Protein AF-A0A4Y8V074-F1 (afdb_monomer_lite)

pLDDT: mean 72.71, std 22.17, range [26.17, 97.44]

Structure (mmCIF, N/CA/C/O backbone):
data_AF-A0A4Y8V074-F1
#
_entry.id   AF-A0A4Y8V074-F1
#
loop_
_atom_site.group_PDB
_atom_site.id
_atom_site.type_symbol
_atom_site.label_atom_id
_atom_site.label_alt_id
_atom_site.label_comp_id
_atom_site.label_asym_id
_atom_site.label_entity_id
_atom_site.label_seq_id
_atom_site.pdbx_PDB_ins_code
_atom_site.Cartn_x
_atom_site.Cartn_y
_atom_site.Cartn_z
_atom_site.occupancy
_atom_site.B_iso_or_equiv
_atom_site.auth_seq_id
_atom_site.auth_comp_id
_atom_site.auth_asym_id
_atom_site.auth_atom_id
_atom_site.pdbx_PDB_model_num
ATOM 1 N N . MET A 1 1 ? 0.345 -33.986 -5.300 1.00 40.56 1 MET A N 1
ATOM 2 C CA . MET A 1 1 ? -0.002 -34.044 -3.864 1.00 40.56 1 MET A CA 1
ATOM 3 C C . MET A 1 1 ? -1.057 -32.979 -3.607 1.00 40.56 1 MET A C 1
ATOM 5 O O . MET A 1 1 ? -0.742 -31.820 -3.857 1.00 40.56 1 MET A O 1
ATOM 9 N N . PRO A 1 2 ? -2.303 -33.316 -3.235 1.00 34.44 2 PRO A N 1
ATOM 10 C CA . PRO A 1 2 ? -3.293 -32.292 -2.929 1.00 34.44 2 PRO A CA 1
ATOM 11 C C . PRO A 1 2 ? -2.897 -31.602 -1.617 1.00 34.44 2 PRO A C 1
ATOM 13 O O . PRO A 1 2 ? -2.627 -32.265 -0.618 1.00 34.44 2 PRO A O 1
ATOM 16 N N . VAL A 1 3 ? -2.803 -30.273 -1.646 1.00 39.94 3 VAL A N 1
ATOM 17 C CA . VAL A 1 3 ? -2.639 -29.442 -0.448 1.00 39.94 3 VAL A CA 1
ATOM 18 C C . VAL A 1 3 ? -3.981 -29.476 0.277 1.00 39.94 3 VAL A C 1
ATOM 20 O O . VAL A 1 3 ? -4.980 -29.028 -0.281 1.00 39.94 3 VAL A O 1
ATOM 23 N N . GLY A 1 4 ? -4.020 -30.090 1.461 1.00 36.00 4 GLY A N 1
ATOM 24 C CA . GLY A 1 4 ? -5.220 -30.132 2.294 1.00 36.00 4 GLY A CA 1
ATOM 25 C C . GLY A 1 4 ? -5.686 -28.722 2.651 1.00 36.00 4 GLY A C 1
ATOM 26 O O . GLY A 1 4 ? -4.863 -27.816 2.800 1.00 36.00 4 GLY A O 1
ATOM 27 N N . ASP A 1 5 ? -7.002 -28.540 2.761 1.00 33.75 5 ASP A N 1
ATOM 28 C CA . ASP A 1 5 ? -7.590 -27.273 3.191 1.00 33.75 5 ASP A CA 1
ATOM 29 C C . ASP A 1 5 ? -6.954 -26.819 4.517 1.00 33.75 5 ASP A C 1
ATOM 31 O O . ASP A 1 5 ? -6.844 -27.625 5.449 1.00 33.75 5 ASP A O 1
ATOM 35 N N . PRO A 1 6 ? -6.529 -25.548 4.641 1.00 35.41 6 PRO A N 1
ATOM 36 C CA . PRO A 1 6 ? -6.042 -25.041 5.912 1.00 35.41 6 PRO A CA 1
ATOM 37 C C . PRO A 1 6 ? -7.177 -25.085 6.949 1.00 35.41 6 PRO A C 1
ATOM 39 O O . PRO A 1 6 ? -8.335 -24.807 6.608 1.00 35.41 6 PRO A O 1
ATOM 42 N N . PRO A 1 7 ? -6.878 -25.414 8.219 1.00 35.44 7 PRO A N 1
ATOM 43 C CA . PRO A 1 7 ? -7.890 -25.461 9.263 1.00 35.44 7 PRO A CA 1
ATOM 44 C C . PRO A 1 7 ? -8.577 -24.096 9.385 1.00 35.44 7 PRO A C 1
ATOM 46 O O . PRO A 1 7 ? -7.929 -23.050 9.459 1.00 35.44 7 PRO A O 1
ATOM 49 N N . ARG A 1 8 ? -9.913 -24.103 9.376 1.00 30.23 8 ARG A N 1
ATOM 50 C CA . ARG A 1 8 ? -10.709 -22.888 9.578 1.00 30.23 8 ARG A CA 1
ATOM 51 C C . ARG A 1 8 ? -10.515 -22.410 11.021 1.00 30.23 8 ARG A C 1
ATOM 53 O O . ARG A 1 8 ? -10.634 -23.235 11.927 1.00 30.23 8 ARG A O 1
ATOM 60 N N . PRO A 1 9 ? -10.255 -21.113 11.262 1.00 34.41 9 PRO A N 1
ATOM 61 C CA . PRO A 1 9 ? -10.131 -20.603 12.619 1.00 34.41 9 PRO A CA 1
ATOM 62 C C . PRO A 1 9 ? -11.460 -20.789 13.356 1.00 34.41 9 PRO A C 1
ATOM 64 O O . PRO A 1 9 ? -12.501 -20.286 12.928 1.00 34.41 9 PRO A O 1
ATOM 67 N N . VAL A 1 10 ? -11.423 -21.540 14.456 1.00 32.62 10 VAL A N 1
ATOM 68 C CA . VAL A 1 10 ? -12.561 -21.694 15.364 1.00 32.62 10 VAL A CA 1
ATOM 69 C C . VAL A 1 10 ? -12.598 -20.462 16.257 1.00 32.62 10 VAL A C 1
ATOM 71 O O . VAL A 1 10 ? -11.704 -20.237 17.069 1.00 32.62 10 VAL A O 1
ATOM 74 N N . TRP A 1 11 ? -13.627 -19.640 16.083 1.00 33.44 11 TRP A N 1
ATOM 75 C CA . TRP A 1 11 ? -13.895 -18.508 16.960 1.00 33.44 11 TRP A CA 1
ATOM 76 C C . TRP A 1 11 ? -14.724 -18.981 18.156 1.00 33.44 11 TRP A C 1
ATOM 78 O O . TRP A 1 11 ? -15.818 -19.512 17.967 1.00 33.44 11 TRP A O 1
ATOM 88 N N . VAL A 1 12 ? -14.219 -18.787 19.377 1.00 32.50 12 VAL A N 1
ATOM 89 C CA . VAL A 1 12 ? -14.962 -19.072 20.612 1.00 32.50 12 VAL A CA 1
ATOM 90 C C . VAL A 1 12 ? -15.464 -17.744 21.201 1.00 32.50 12 VAL A C 1
ATOM 92 O O . VAL A 1 12 ? -14.665 -16.990 21.762 1.00 32.50 12 VAL A O 1
ATOM 95 N N . PRO A 1 13 ? -16.764 -17.410 21.075 1.00 26.17 13 PRO A N 1
ATOM 96 C CA . PRO A 1 13 ? -17.341 -16.254 21.753 1.00 26.17 13 PRO A CA 1
ATOM 97 C C . PRO A 1 13 ? -17.252 -16.422 23.270 1.00 26.17 13 PRO A C 1
ATOM 99 O O . PRO A 1 13 ? -17.705 -17.427 23.807 1.00 26.17 13 PRO A O 1
ATOM 102 N N . GLY A 1 14 ? -16.735 -15.409 23.968 1.00 31.23 14 GLY A N 1
ATOM 103 C CA . GLY A 1 14 ? -16.808 -15.333 25.431 1.00 31.23 14 GLY A CA 1
ATOM 104 C C . GLY A 1 14 ? -15.669 -16.008 26.195 1.00 31.23 14 GLY A C 1
ATOM 105 O O . GLY A 1 14 ? -15.709 -16.025 27.423 1.00 31.23 14 GLY A O 1
ATOM 106 N N . ALA A 1 15 ? -14.631 -16.503 25.517 1.00 29.08 15 ALA A N 1
ATOM 107 C CA . ALA A 1 15 ? -13.393 -16.847 26.202 1.00 29.08 15 ALA A CA 1
ATOM 108 C C . ALA A 1 15 ? -12.717 -15.548 26.671 1.00 29.08 15 ALA A C 1
ATOM 110 O O . ALA A 1 15 ? -12.101 -14.832 25.881 1.00 29.08 15 ALA A O 1
ATOM 111 N N . SER A 1 16 ? -12.836 -15.238 27.966 1.00 31.78 16 SER A N 1
ATOM 112 C CA . SER A 1 16 ? -11.737 -14.570 28.663 1.00 31.78 16 SER A CA 1
ATOM 113 C C . SER A 1 16 ? -10.491 -15.366 28.295 1.00 31.78 16 SER A C 1
ATOM 115 O O . SER A 1 16 ? -10.450 -16.577 28.523 1.00 31.78 16 SER A O 1
ATOM 117 N N . VAL A 1 17 ? -9.557 -14.727 27.590 1.00 34.75 17 VAL A N 1
ATOM 118 C CA . VAL A 1 17 ? -8.288 -15.358 27.241 1.00 34.75 17 VAL A CA 1
ATOM 119 C C . VAL A 1 17 ? -7.665 -15.729 28.577 1.00 34.75 17 VAL A C 1
ATOM 121 O O . VAL A 1 17 ? -7.307 -14.847 29.354 1.00 34.75 17 VAL A O 1
ATOM 124 N N . ALA A 1 18 ? -7.658 -17.024 28.896 1.00 33.12 18 ALA A N 1
ATOM 125 C CA . ALA A 1 18 ? -6.976 -17.513 30.077 1.00 33.12 18 ALA A CA 1
ATOM 126 C C . ALA A 1 18 ? -5.538 -17.003 29.984 1.00 33.12 18 ALA A C 1
ATOM 128 O O . ALA A 1 18 ? -4.898 -17.194 28.944 1.00 33.12 18 ALA A O 1
ATOM 129 N N . SER A 1 19 ? -5.072 -16.313 31.031 1.00 37.12 19 SER A N 1
ATOM 130 C CA . SER A 1 19 ? -3.689 -15.855 31.114 1.00 37.12 19 SER A CA 1
ATOM 131 C C . SER A 1 19 ? -2.775 -17.021 30.733 1.00 37.12 19 SER A C 1
ATOM 133 O O . SER A 1 19 ? -2.912 -18.103 31.314 1.00 37.12 19 SER A O 1
ATOM 135 N N . PRO A 1 20 ? -1.901 -16.858 29.733 1.00 34.78 20 PRO A N 1
ATOM 136 C CA . PRO A 1 20 ? -1.025 -17.930 29.296 1.00 34.78 20 PRO A CA 1
ATOM 137 C C . PRO A 1 20 ? -0.102 -18.337 30.452 1.00 34.78 20 PRO A C 1
ATOM 139 O O . PRO A 1 20 ? 0.843 -17.635 30.794 1.00 34.78 20 PRO A O 1
ATOM 142 N N . THR A 1 21 ? -0.363 -19.480 31.082 1.00 31.89 21 THR A N 1
ATOM 143 C CA . THR A 1 21 ? 0.548 -20.059 32.071 1.00 31.89 21 THR A CA 1
ATOM 144 C C . THR A 1 21 ? 1.683 -20.768 31.337 1.00 31.89 21 THR A C 1
ATOM 146 O O . THR A 1 21 ? 1.527 -21.866 30.812 1.00 31.89 21 THR A O 1
ATOM 149 N N . GLY A 1 22 ? 2.843 -20.114 31.264 1.00 37.72 22 GLY A N 1
ATOM 150 C CA . GLY A 1 22 ? 4.048 -20.670 30.651 1.00 37.72 22 GLY A CA 1
ATOM 151 C C . GLY A 1 22 ? 5.002 -19.602 30.120 1.00 37.72 22 GLY A C 1
ATOM 152 O O . GLY A 1 22 ? 4.732 -18.407 30.189 1.00 37.72 22 GLY A O 1
ATOM 153 N N . GLU A 1 23 ? 6.128 -20.043 29.564 1.00 30.09 23 GLU A N 1
ATOM 154 C CA . GLU A 1 23 ? 7.194 -19.186 29.020 1.00 30.09 23 GLU A CA 1
ATOM 155 C C . GLU A 1 23 ? 6.693 -18.241 27.908 1.00 30.09 23 GLU A C 1
ATOM 157 O O . GLU A 1 23 ? 7.084 -17.080 27.853 1.00 30.09 23 GLU A O 1
ATOM 162 N N . VAL A 1 24 ? 5.725 -18.690 27.099 1.00 36.69 24 VAL A N 1
ATOM 163 C CA . VAL A 1 24 ? 5.047 -17.875 26.071 1.00 36.69 24 VAL A CA 1
ATOM 164 C C . VAL A 1 24 ? 4.203 -16.757 26.691 1.00 36.69 24 VAL A C 1
ATOM 166 O O . VAL A 1 24 ? 4.124 -15.667 26.131 1.00 36.69 24 VAL A O 1
ATOM 169 N N . GLY A 1 25 ? 3.610 -16.993 27.864 1.00 35.53 25 GLY A N 1
ATOM 170 C CA . GLY A 1 25 ? 2.866 -15.967 28.584 1.00 35.53 25 GLY A CA 1
ATOM 171 C C . GLY A 1 25 ? 3.753 -14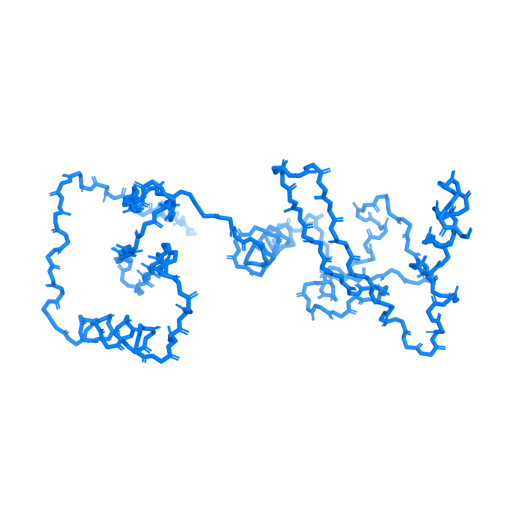.893 29.181 1.00 35.53 25 GLY A C 1
ATOM 172 O O . GLY A 1 25 ? 3.423 -13.720 29.070 1.00 35.53 25 GLY A O 1
ATOM 173 N N . ARG A 1 26 ? 4.939 -15.274 29.669 1.00 34.88 26 ARG A N 1
ATOM 174 C CA . ARG A 1 26 ? 5.969 -14.310 30.071 1.00 34.88 26 ARG A CA 1
ATOM 175 C C . ARG A 1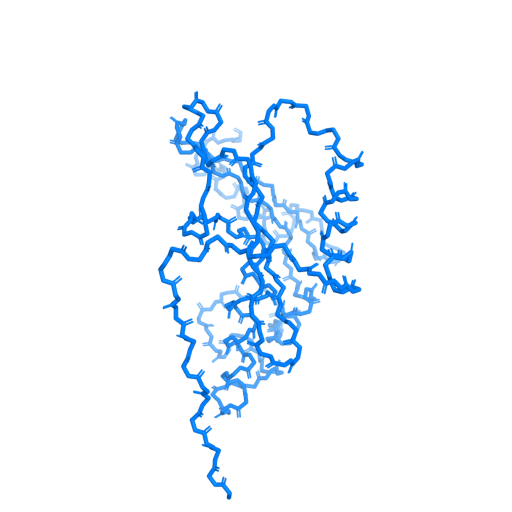 26 ? 6.464 -13.459 28.910 1.00 34.88 26 ARG A C 1
ATOM 177 O O . ARG A 1 26 ? 6.632 -12.274 29.095 1.00 34.88 26 ARG A O 1
ATOM 184 N N . VAL A 1 27 ? 6.634 -14.001 27.702 1.00 40.69 27 VAL A N 1
ATOM 185 C CA . VAL A 1 27 ? 7.066 -13.191 26.541 1.00 40.69 27 VAL A CA 1
ATOM 186 C C . VAL A 1 27 ? 5.984 -12.200 26.089 1.00 40.69 27 VAL A C 1
ATOM 188 O O . VAL A 1 27 ? 6.309 -11.110 25.620 1.00 40.69 27 VAL A O 1
ATOM 191 N N . VAL A 1 28 ? 4.702 -12.550 26.231 1.00 40.53 28 VAL A N 1
ATOM 192 C CA . VAL A 1 28 ? 3.585 -11.638 25.934 1.00 40.53 28 VAL A CA 1
ATOM 193 C C . VAL A 1 28 ? 3.422 -10.598 27.042 1.00 40.53 28 VAL A C 1
ATOM 195 O O . VAL A 1 28 ? 3.256 -9.428 26.719 1.00 40.53 28 VAL A O 1
ATOM 198 N N . GLU A 1 29 ? 3.530 -10.985 28.314 1.00 39.34 29 GLU A N 1
ATOM 199 C CA . GLU A 1 29 ? 3.478 -10.061 29.452 1.00 39.34 29 GLU A CA 1
ATOM 200 C C . GLU A 1 29 ? 4.708 -9.147 29.502 1.00 39.34 29 GLU A C 1
ATOM 202 O O . GLU A 1 29 ? 4.520 -7.946 29.572 1.00 39.34 29 GLU A O 1
ATOM 207 N N . ASP A 1 30 ? 5.936 -9.649 29.353 1.00 38.56 30 ASP A N 1
ATOM 208 C CA . ASP A 1 30 ? 7.176 -8.851 29.320 1.00 38.56 30 ASP A CA 1
ATOM 209 C C . ASP A 1 30 ? 7.310 -8.044 28.019 1.00 38.56 30 ASP A C 1
ATOM 211 O O . ASP A 1 30 ? 7.889 -6.962 28.007 1.00 38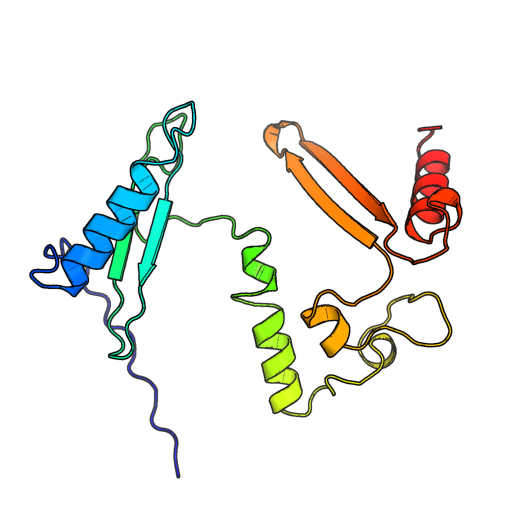.56 30 ASP A O 1
ATOM 215 N N . GLY A 1 31 ? 6.770 -8.539 26.901 1.00 34.97 31 GLY A N 1
ATOM 216 C CA . GLY A 1 31 ? 6.757 -7.827 25.621 1.00 34.97 31 GLY A CA 1
ATOM 217 C C . GLY A 1 31 ? 5.702 -6.721 25.569 1.00 34.97 31 GLY A C 1
ATOM 218 O O . GLY A 1 31 ? 5.966 -5.648 25.026 1.00 34.97 31 GLY A O 1
ATOM 219 N N . ALA A 1 32 ? 4.523 -6.953 26.154 1.00 38.53 32 ALA A N 1
ATOM 220 C CA . ALA A 1 32 ? 3.485 -5.940 26.319 1.00 38.53 32 ALA A CA 1
ATOM 221 C C . ALA A 1 32 ? 3.853 -4.955 27.435 1.00 38.53 32 ALA A C 1
ATOM 223 O O . ALA A 1 32 ? 3.777 -3.755 27.205 1.00 38.53 32 ALA A O 1
ATOM 224 N N . ALA A 1 33 ? 4.337 -5.423 28.589 1.00 37.38 33 ALA A N 1
ATOM 225 C CA . ALA A 1 33 ? 4.848 -4.579 29.667 1.00 37.38 33 ALA A CA 1
ATOM 226 C C . ALA A 1 33 ? 6.069 -3.781 29.205 1.00 37.38 33 ALA A C 1
ATOM 228 O O . ALA A 1 33 ? 6.077 -2.576 29.383 1.00 37.38 33 ALA A O 1
ATOM 229 N N . GLY A 1 34 ? 7.027 -4.380 28.492 1.00 29.05 34 GLY A N 1
ATOM 230 C CA . GLY A 1 34 ? 8.192 -3.678 27.940 1.00 29.05 34 GLY A CA 1
ATOM 231 C C . GLY A 1 34 ? 7.854 -2.692 26.814 1.00 29.05 34 GLY A C 1
ATOM 232 O O . GLY A 1 34 ? 8.524 -1.672 26.659 1.00 29.05 34 GLY A O 1
ATOM 233 N N . ALA A 1 35 ? 6.785 -2.935 26.046 1.00 38.28 35 ALA A N 1
ATOM 234 C CA . ALA A 1 35 ? 6.255 -1.959 25.089 1.00 38.28 35 ALA A CA 1
ATOM 235 C C . ALA A 1 35 ? 5.442 -0.836 25.764 1.00 38.28 35 ALA A C 1
ATOM 237 O O . ALA A 1 35 ? 5.313 0.248 25.189 1.00 38.28 35 ALA A O 1
ATOM 238 N N . VAL A 1 36 ? 4.910 -1.089 26.964 1.00 39.03 36 VAL A N 1
ATOM 239 C CA . VAL A 1 36 ? 4.152 -0.135 27.786 1.00 39.03 36 VAL A CA 1
ATOM 240 C C . VAL A 1 36 ? 5.073 0.673 28.717 1.00 39.03 36 VAL A C 1
ATOM 242 O O . VAL A 1 36 ? 4.780 1.839 28.973 1.00 39.03 36 VAL A O 1
ATOM 245 N N . GLU A 1 37 ? 6.207 0.126 29.165 1.00 33.47 37 GLU A N 1
ATOM 246 C CA . GLU A 1 37 ? 7.085 0.762 30.160 1.00 33.47 37 GLU A CA 1
ATOM 247 C C . GLU A 1 37 ? 8.076 1.776 29.585 1.00 33.47 37 GLU A C 1
ATOM 249 O O . GLU A 1 37 ? 8.483 2.669 30.321 1.00 33.47 37 GLU A O 1
ATOM 254 N N . ASP A 1 38 ? 8.405 1.739 28.287 1.00 34.72 38 ASP A N 1
ATOM 255 C CA . ASP A 1 38 ? 9.407 2.665 27.722 1.00 34.72 38 ASP A CA 1
ATOM 256 C C . ASP A 1 38 ? 8.864 3.662 26.683 1.00 34.72 38 ASP A C 1
ATOM 258 O O . ASP A 1 38 ? 9.604 4.308 25.936 1.00 34.72 38 ASP A O 1
ATOM 262 N N . ARG A 1 39 ? 7.539 3.853 26.632 1.00 34.16 39 ARG A N 1
ATOM 263 C CA . ARG A 1 39 ? 6.943 5.008 25.944 1.00 34.16 39 ARG A CA 1
ATOM 264 C C . ARG A 1 39 ? 5.818 5.615 26.755 1.00 34.16 39 ARG A C 1
ATOM 266 O O . ARG A 1 39 ? 4.640 5.350 26.536 1.00 34.16 39 ARG A O 1
ATOM 273 N N . HIS A 1 40 ? 6.207 6.562 27.598 1.00 32.00 40 HIS A N 1
ATOM 274 C CA . HIS A 1 40 ? 5.345 7.664 27.990 1.00 32.00 40 HIS A CA 1
ATOM 275 C C . HIS A 1 40 ? 4.871 8.387 26.711 1.00 32.00 40 HIS A C 1
ATOM 277 O O . HIS A 1 40 ? 5.554 9.266 26.192 1.00 32.00 40 HIS A O 1
ATOM 283 N N . VAL A 1 41 ? 3.732 7.977 26.142 1.00 37.09 41 VAL A N 1
ATOM 284 C CA . VAL A 1 41 ? 3.002 8.777 25.150 1.00 37.09 41 VAL A CA 1
ATOM 285 C C . VAL A 1 41 ? 2.247 9.832 25.959 1.00 37.09 41 VAL A C 1
ATOM 287 O O . VAL A 1 41 ? 1.333 9.467 26.699 1.00 37.09 41 VAL A O 1
ATOM 290 N N . PRO A 1 42 ? 2.616 11.125 25.898 1.00 30.66 42 PRO A N 1
ATOM 291 C CA . PRO A 1 42 ? 1.942 12.139 26.695 1.00 30.66 42 PRO A CA 1
ATOM 292 C C . PRO A 1 42 ? 0.489 12.277 26.219 1.00 30.66 42 PRO A C 1
ATOM 294 O O . PRO A 1 42 ? 0.240 12.669 25.079 1.00 30.66 42 PRO A O 1
ATOM 297 N N . GLY A 1 43 ? -0.455 11.943 27.105 1.00 38.88 43 GLY A N 1
ATOM 298 C CA . GLY A 1 43 ? -1.903 11.986 26.874 1.00 38.88 43 GLY A CA 1
ATOM 299 C C . GLY A 1 43 ? -2.511 10.596 26.668 1.00 38.88 43 GLY A C 1
ATOM 300 O O . GLY A 1 43 ? -2.325 10.011 25.607 1.00 38.88 43 GLY A O 1
ATOM 301 N N . GLY A 1 44 ? -3.238 10.104 27.687 1.00 51.06 44 GLY A N 1
ATOM 302 C CA . GLY A 1 44 ? -4.046 8.868 27.729 1.00 51.06 44 GLY A CA 1
ATOM 303 C C . GLY A 1 44 ? -4.021 8.025 26.451 1.00 51.06 44 GLY A C 1
ATOM 304 O O . GLY A 1 44 ? -4.792 8.279 25.526 1.00 51.06 44 GLY A O 1
ATOM 305 N N . ALA A 1 45 ? -3.083 7.077 26.404 1.00 63.22 45 ALA A N 1
ATOM 306 C CA . ALA A 1 45 ? -2.620 6.428 25.184 1.00 63.22 45 ALA A CA 1
ATOM 307 C C . ALA A 1 45 ? -3.755 5.771 24.382 1.00 63.22 45 ALA A C 1
ATOM 309 O O . ALA A 1 45 ? -4.599 5.074 24.936 1.00 63.22 45 ALA A O 1
ATOM 310 N N . ALA A 1 46 ? -3.762 5.998 23.066 1.00 76.62 46 ALA A N 1
ATOM 311 C CA . ALA A 1 46 ? -4.675 5.353 22.126 1.00 76.62 46 ALA A CA 1
ATOM 312 C C . ALA A 1 46 ? -4.581 3.818 22.191 1.00 76.62 46 ALA A C 1
ATOM 314 O O . ALA A 1 46 ? -3.573 3.270 22.633 1.00 76.62 46 ALA A O 1
ATOM 315 N N . ALA A 1 47 ? -5.615 3.134 21.697 1.00 88.06 47 ALA A N 1
ATOM 316 C CA . ALA A 1 47 ? -5.646 1.680 21.681 1.00 88.06 47 ALA A CA 1
ATOM 317 C C . ALA A 1 47 ? -4.429 1.036 20.997 1.00 88.06 47 ALA A C 1
ATOM 319 O O . ALA A 1 47 ? -4.001 1.458 19.918 1.00 88.06 47 ALA A O 1
ATOM 320 N N . VAL A 1 48 ? -3.946 -0.052 21.593 1.00 89.25 48 VAL A N 1
ATOM 321 C CA . VAL A 1 48 ? -2.910 -0.929 21.045 1.00 89.25 48 VAL A CA 1
ATOM 322 C C . VAL A 1 48 ? -3.496 -2.328 20.918 1.00 89.25 48 VAL A C 1
ATOM 324 O O . VAL A 1 48 ? -4.079 -2.843 21.866 1.00 89.25 48 VAL A O 1
ATOM 327 N N . ALA A 1 49 ? -3.344 -2.937 19.743 1.00 89.44 49 ALA A N 1
ATOM 328 C CA . ALA A 1 49 ? -3.683 -4.334 19.511 1.00 89.44 49 ALA A CA 1
ATOM 329 C C . ALA A 1 49 ? -2.413 -5.119 19.172 1.00 89.44 49 ALA A C 1
ATOM 331 O O . ALA A 1 49 ? -1.716 -4.797 18.206 1.00 89.44 49 ALA A O 1
ATOM 332 N N . THR A 1 50 ? -2.148 -6.165 19.945 1.00 88.56 50 THR A N 1
ATOM 333 C CA . THR A 1 50 ? -1.029 -7.085 19.756 1.00 88.56 50 THR A CA 1
ATOM 334 C C . THR A 1 50 ? -1.576 -8.426 19.291 1.00 88.56 50 THR A C 1
ATOM 336 O O . THR A 1 50 ? -2.442 -9.010 19.935 1.00 88.56 50 THR A O 1
ATOM 339 N N . VAL A 1 51 ? -1.071 -8.916 18.157 1.00 88.50 51 VAL A N 1
ATOM 340 C CA . VAL A 1 51 ? -1.436 -10.226 17.608 1.00 88.50 51 VAL A CA 1
ATOM 341 C C . VAL A 1 51 ? -0.175 -11.060 17.450 1.00 88.50 51 VAL A C 1
ATOM 343 O O . VAL A 1 51 ? 0.747 -10.654 16.739 1.00 88.50 51 VAL A O 1
ATOM 346 N N . VAL A 1 52 ? -0.148 -12.231 18.082 1.00 88.06 52 VAL A N 1
ATOM 347 C CA . VAL A 1 52 ? 0.936 -13.209 17.959 1.00 88.06 52 VAL A CA 1
ATOM 348 C C . VAL A 1 52 ? 0.389 -14.459 17.283 1.00 88.06 52 VAL A C 1
ATOM 350 O O . VAL A 1 52 ? -0.642 -14.999 17.681 1.00 88.06 52 VAL A O 1
ATOM 353 N N . LEU A 1 53 ? 1.091 -14.896 16.240 1.00 86.69 53 LEU A N 1
ATOM 354 C CA . LEU A 1 53 ? 0.803 -16.103 15.471 1.00 86.69 53 LEU A CA 1
ATOM 355 C C . LEU A 1 53 ? 1.980 -17.075 15.635 1.00 86.69 53 LEU A C 1
ATOM 357 O O . LEU A 1 53 ? 2.901 -17.048 14.813 1.00 86.69 53 LEU A O 1
ATOM 361 N N . PRO A 1 54 ? 2.025 -17.866 16.717 1.00 82.12 54 PRO A N 1
ATOM 362 C CA . PRO A 1 54 ? 2.973 -18.966 16.836 1.00 82.12 54 PRO A CA 1
ATOM 363 C C . PRO A 1 54 ? 2.838 -19.987 15.692 1.00 82.12 54 PRO A C 1
ATOM 365 O O . PRO A 1 54 ? 1.808 -20.109 15.027 1.00 82.12 54 PRO A O 1
ATOM 368 N N . GLY A 1 55 ? 3.925 -20.722 15.437 1.00 81.19 55 GLY A N 1
ATOM 369 C CA . GLY A 1 55 ? 4.014 -21.687 14.332 1.00 81.19 55 GLY A CA 1
ATOM 370 C C . GLY A 1 55 ? 3.111 -22.919 14.476 1.00 81.19 55 GLY A C 1
ATOM 371 O O . GLY A 1 55 ? 2.967 -23.674 13.519 1.00 81.19 55 GLY A O 1
ATOM 372 N N . ASP A 1 56 ? 2.496 -23.111 15.643 1.00 86.06 56 ASP A N 1
ATOM 373 C CA . ASP A 1 56 ? 1.485 -24.139 15.920 1.00 86.06 56 ASP A CA 1
ATOM 374 C C . ASP A 1 56 ? 0.076 -23.747 15.432 1.00 86.06 56 ASP A C 1
ATOM 376 O O . ASP A 1 56 ? -0.853 -24.552 15.493 1.00 86.06 56 ASP A O 1
ATOM 380 N N . GLY A 1 57 ? -0.084 -22.522 14.920 1.00 78.06 57 GLY A N 1
ATOM 381 C CA . GLY A 1 57 ? -1.347 -22.008 14.406 1.00 78.06 57 GLY A CA 1
ATOM 382 C C . GLY A 1 57 ? -2.275 -21.429 15.473 1.00 78.06 57 GLY A C 1
ATOM 383 O O . GLY A 1 57 ? -3.382 -21.008 15.125 1.00 78.06 57 GLY A O 1
ATOM 384 N N . ALA A 1 58 ? -1.859 -21.362 16.743 1.00 82.25 58 ALA A N 1
ATOM 385 C CA . ALA A 1 58 ? -2.603 -20.605 17.739 1.00 82.25 58 ALA A CA 1
ATOM 386 C C . ALA A 1 58 ? -2.562 -19.102 17.406 1.00 82.25 58 ALA A C 1
ATOM 388 O O . ALA A 1 58 ? -1.623 -18.599 16.789 1.00 82.25 58 ALA A O 1
ATOM 389 N N . VAL A 1 59 ? -3.606 -18.371 17.800 1.00 86.94 59 VAL A N 1
ATOM 390 C CA . VAL A 1 59 ? -3.676 -16.914 17.638 1.00 86.94 59 VAL A CA 1
ATOM 391 C C . VAL A 1 59 ? -3.878 -16.302 19.010 1.00 86.94 59 VAL A C 1
ATOM 393 O O . VAL A 1 59 ? -4.903 -16.534 19.648 1.00 86.94 59 VAL A O 1
ATOM 396 N N . LEU A 1 60 ? -2.909 -15.509 19.452 1.00 85.81 60 LEU A N 1
ATOM 397 C CA . LEU A 1 60 ? -3.017 -14.730 20.679 1.00 85.81 60 LEU A CA 1
ATOM 398 C C . LEU A 1 60 ? -3.324 -13.286 20.298 1.00 85.81 60 LEU A C 1
ATOM 400 O O . LEU A 1 60 ? -2.618 -12.703 19.474 1.00 85.81 60 LEU A O 1
ATOM 404 N N . VAL A 1 61 ? -4.388 -12.729 20.874 1.00 89.44 61 VAL A N 1
ATOM 405 C CA . VAL A 1 61 ? -4.812 -11.345 20.643 1.00 89.44 61 VAL A CA 1
ATOM 406 C C . VAL A 1 61 ? -4.957 -10.654 21.987 1.00 89.44 61 VAL A C 1
ATOM 408 O O . VAL A 1 61 ? -5.759 -11.088 22.811 1.00 89.44 61 VAL A O 1
ATOM 411 N N . ASP A 1 62 ? -4.220 -9.566 22.166 1.00 88.94 62 ASP A N 1
ATOM 412 C CA . ASP A 1 62 ? -4.365 -8.649 23.290 1.00 88.94 62 ASP A CA 1
ATOM 413 C C . ASP A 1 62 ? -4.716 -7.248 22.778 1.00 88.94 62 ASP A C 1
ATOM 415 O O . ASP A 1 62 ? -4.215 -6.813 21.737 1.00 88.94 62 ASP A O 1
ATOM 419 N N . VAL A 1 63 ? -5.616 -6.560 23.481 1.00 90.31 63 VAL A N 1
ATOM 420 C CA . VAL A 1 63 ? -6.049 -5.203 23.137 1.00 90.31 63 VAL A CA 1
ATOM 421 C C . VAL A 1 63 ? -6.154 -4.369 24.402 1.00 90.31 63 VAL A C 1
ATOM 423 O O . VAL A 1 63 ? -6.943 -4.674 25.293 1.00 90.31 63 VAL A O 1
ATOM 426 N N . THR A 1 64 ? -5.412 -3.269 24.438 1.00 88.44 64 THR A N 1
ATOM 427 C CA . THR A 1 64 ? -5.389 -2.327 25.559 1.00 88.44 64 THR A CA 1
ATOM 428 C C . THR A 1 64 ? -5.746 -0.918 25.094 1.00 88.44 64 THR A C 1
ATOM 430 O O . THR A 1 64 ? -5.602 -0.578 23.920 1.00 88.44 64 THR A O 1
ATOM 433 N N . GLY A 1 65 ? -6.230 -0.089 26.022 1.00 88.50 65 GLY A N 1
ATOM 434 C CA . GLY A 1 65 ? -6.540 1.323 25.786 1.00 88.50 65 GLY A CA 1
ATOM 435 C C . GLY A 1 65 ? -7.903 1.609 25.123 1.00 88.50 65 GLY A C 1
ATOM 436 O O . GLY A 1 65 ? -8.621 0.704 24.685 1.00 88.50 65 GLY A O 1
ATOM 437 N N . PRO A 1 66 ? -8.303 2.891 25.072 1.00 89.25 66 PRO A N 1
ATOM 438 C CA . PRO A 1 66 ? -9.538 3.325 24.435 1.00 89.25 66 PRO A CA 1
ATOM 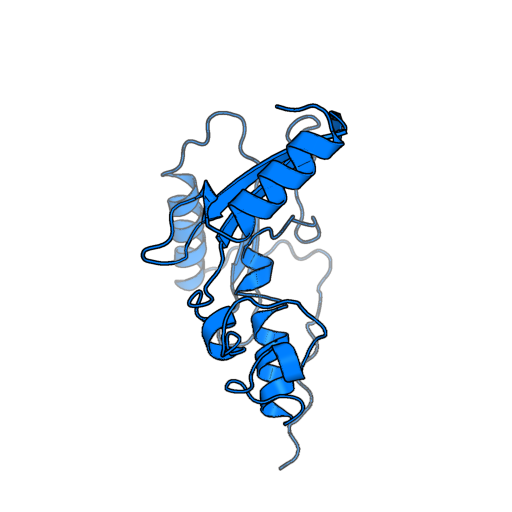439 C C . PRO A 1 66 ? -9.423 3.360 22.903 1.00 89.25 66 PRO A C 1
ATOM 441 O O . PRO A 1 66 ? -8.464 3.890 22.337 1.00 89.25 66 PRO A O 1
ATOM 444 N N . ALA A 1 67 ? -10.451 2.852 22.220 1.00 88.88 67 ALA A N 1
ATOM 445 C CA . ALA A 1 67 ? -10.659 3.046 20.785 1.00 88.88 67 ALA A CA 1
ATOM 446 C C . ALA A 1 67 ? -10.964 4.513 20.441 1.00 88.88 67 ALA A C 1
ATOM 448 O O . ALA A 1 67 ? -10.643 4.972 19.347 1.00 88.88 67 ALA A O 1
ATOM 449 N N . ASP A 1 68 ? -11.573 5.243 21.376 1.00 87.44 68 ASP A N 1
ATOM 450 C CA . ASP A 1 68 ? -11.829 6.675 21.270 1.00 87.44 68 ASP A CA 1
ATOM 451 C C . ASP A 1 68 ? -11.351 7.368 22.548 1.00 87.44 68 ASP A C 1
ATOM 453 O O . ASP A 1 68 ? -11.927 7.205 23.623 1.00 87.44 68 ASP A O 1
ATOM 457 N N . THR A 1 69 ? -10.280 8.148 22.423 1.00 83.38 69 THR A N 1
ATOM 458 C CA . THR A 1 69 ? -9.647 8.852 23.545 1.00 83.38 69 THR A CA 1
ATOM 459 C C . THR A 1 69 ? -10.499 9.992 24.107 1.00 83.38 69 THR A C 1
ATOM 461 O O . THR A 1 69 ? -10.220 10.458 25.207 1.00 83.38 69 THR A O 1
ATOM 464 N N . VAL A 1 70 ? -11.527 10.450 23.383 1.00 83.88 70 VAL A N 1
ATOM 465 C CA . VAL A 1 70 ? -12.445 11.508 23.830 1.00 83.88 70 VAL A CA 1
ATOM 466 C C . VAL A 1 70 ? -13.596 10.917 24.633 1.00 83.88 70 VAL A C 1
ATOM 468 O O . VAL A 1 70 ? -13.929 11.428 25.698 1.00 83.88 70 VAL A O 1
ATOM 471 N N . THR A 1 71 ? -14.219 9.852 24.124 1.00 86.50 71 THR A N 1
ATOM 472 C CA . THR A 1 71 ? -15.370 9.215 24.788 1.00 86.50 71 THR A CA 1
ATOM 473 C C . THR A 1 71 ? -14.965 8.147 25.802 1.00 86.50 71 THR A C 1
ATOM 475 O O . THR A 1 71 ? -15.792 7.723 26.605 1.00 86.50 71 THR A O 1
ATOM 478 N N . GLY A 1 72 ? -13.705 7.703 25.780 1.00 84.94 72 GLY A N 1
ATOM 479 C CA . GLY A 1 72 ? -13.192 6.647 26.651 1.00 84.94 72 GLY A CA 1
ATOM 480 C C . GLY A 1 72 ? -13.677 5.245 26.277 1.00 84.94 72 GLY A C 1
ATOM 481 O O . GLY A 1 72 ? -13.465 4.308 27.044 1.00 84.94 72 GLY A O 1
ATOM 482 N N . VAL A 1 73 ? -14.327 5.071 25.119 1.00 90.25 73 VAL A N 1
ATOM 483 C CA . VAL A 1 73 ? -14.813 3.760 24.666 1.00 90.25 73 VAL A CA 1
ATOM 484 C C . VAL A 1 73 ? -13.633 2.801 24.528 1.00 90.25 73 VAL A C 1
ATOM 486 O O . VAL A 1 73 ? -12.704 3.064 23.766 1.00 90.25 73 VAL A O 1
ATOM 489 N N . ALA A 1 74 ? -13.680 1.681 25.251 1.00 89.94 74 ALA A N 1
ATOM 490 C CA . ALA A 1 74 ? -12.642 0.657 25.224 1.00 89.94 74 ALA A CA 1
ATOM 491 C C . ALA A 1 74 ? -12.485 0.040 23.826 1.00 89.94 74 ALA A C 1
ATOM 493 O O . ALA A 1 74 ? -13.467 -0.205 23.117 1.00 89.94 74 ALA A O 1
ATOM 494 N N . ALA A 1 75 ? -11.244 -0.239 23.431 1.00 91.19 75 ALA A N 1
ATOM 495 C CA . ALA A 1 75 ? -10.992 -1.059 22.258 1.00 91.19 75 ALA A CA 1
ATOM 496 C C . ALA A 1 75 ? -11.288 -2.537 22.529 1.00 91.19 75 ALA A C 1
ATOM 498 O O . ALA A 1 75 ? -11.289 -3.013 23.660 1.00 91.19 75 ALA A O 1
ATOM 499 N N . THR A 1 76 ? -11.571 -3.264 21.454 1.00 92.12 76 THR A N 1
ATOM 500 C CA . THR A 1 76 ? -11.878 -4.694 21.472 1.00 92.12 76 THR A CA 1
ATOM 501 C C . THR A 1 76 ? -11.050 -5.401 20.401 1.00 92.12 76 THR A C 1
ATOM 503 O O . THR A 1 76 ? -10.594 -4.745 19.460 1.00 92.12 76 THR A O 1
ATOM 506 N N . PRO A 1 77 ? -10.949 -6.741 20.429 1.00 90.62 77 PRO A N 1
ATOM 507 C CA . PRO A 1 77 ? -10.341 -7.517 19.342 1.00 90.62 77 PRO A CA 1
ATOM 508 C C . PRO A 1 77 ? -10.952 -7.283 17.949 1.00 90.62 77 PRO A C 1
ATOM 510 O O . PRO A 1 77 ? -10.375 -7.689 16.946 1.00 90.62 77 PRO A O 1
ATOM 513 N N . ARG A 1 78 ? -12.131 -6.650 17.866 1.00 90.75 78 ARG A N 1
ATOM 514 C CA . ARG A 1 78 ? -12.815 -6.314 16.608 1.00 90.75 78 ARG A CA 1
ATOM 515 C C . ARG A 1 78 ? -12.701 -4.836 16.228 1.00 90.75 78 ARG A C 1
ATOM 517 O O . ARG A 1 78 ? -13.270 -4.434 15.215 1.00 90.75 78 ARG A O 1
ATOM 524 N N . THR A 1 79 ? -12.011 -4.022 17.024 1.00 91.94 79 THR A N 1
ATOM 525 C CA . THR A 1 79 ? -11.815 -2.602 16.724 1.00 91.94 79 THR A CA 1
ATOM 526 C C . THR A 1 79 ? -10.963 -2.463 15.458 1.00 91.94 79 THR A C 1
ATOM 528 O O . THR A 1 79 ? -9.869 -3.023 15.398 1.00 91.94 79 THR A O 1
ATOM 531 N N . PRO A 1 80 ? -11.432 -1.743 14.423 1.00 89.12 80 PRO A N 1
ATOM 532 C CA . PRO A 1 80 ? -10.638 -1.514 13.225 1.00 89.12 80 PRO A CA 1
ATOM 533 C C . PRO A 1 80 ? -9.532 -0.486 13.491 1.00 89.12 80 PRO A C 1
ATOM 535 O O . PRO A 1 80 ? -9.764 0.543 14.122 1.00 89.12 80 PRO A O 1
ATOM 538 N N . PHE A 1 81 ? -8.343 -0.733 12.937 1.00 85.69 81 PHE A N 1
ATOM 539 C CA . PHE A 1 81 ? -7.202 0.181 13.004 1.00 85.69 81 PHE A CA 1
ATOM 540 C C . PHE A 1 81 ? -6.801 0.655 11.606 1.00 85.69 81 PHE A C 1
ATOM 542 O O . PHE A 1 81 ? -6.756 -0.123 10.649 1.00 85.69 81 PHE A O 1
ATOM 549 N N . HIS A 1 82 ? -6.444 1.933 11.481 1.00 84.25 82 HIS A N 1
ATOM 550 C CA . HIS A 1 82 ? -5.830 2.442 10.260 1.00 84.25 82 HIS A CA 1
ATOM 551 C C . HIS A 1 82 ? -4.391 1.928 10.143 1.00 84.25 82 HIS A C 1
ATOM 553 O O . HIS A 1 82 ? -3.508 2.336 10.890 1.00 84.25 82 HIS A O 1
ATOM 559 N N . LEU A 1 83 ? -4.145 1.053 9.167 1.00 79.88 83 LEU A N 1
ATOM 560 C CA . LEU A 1 83 ? -2.846 0.391 8.999 1.00 79.88 83 LEU A CA 1
ATOM 561 C C . LEU A 1 83 ? -1.741 1.300 8.440 1.00 79.88 83 LEU A C 1
ATOM 563 O O . LEU A 1 83 ? -0.566 0.949 8.519 1.00 79.88 83 LEU A O 1
ATOM 567 N N . CYS A 1 84 ? -2.067 2.464 7.873 1.00 81.19 84 CYS A N 1
ATOM 568 C CA . CYS A 1 84 ? -1.077 3.399 7.324 1.00 81.19 84 CYS A CA 1
ATOM 569 C C . CYS A 1 84 ? -0.039 2.675 6.432 1.00 81.19 84 CYS A C 1
ATOM 571 O O . CYS A 1 84 ? -0.396 1.925 5.523 1.00 81.19 84 CYS A O 1
ATOM 573 N N . SER A 1 85 ? 1.261 2.863 6.681 1.00 79.56 85 SER A N 1
ATOM 574 C CA . SER A 1 85 ? 2.322 2.198 5.914 1.00 79.56 85 SER A CA 1
ATOM 575 C C . SER A 1 85 ? 2.468 0.696 6.193 1.00 79.56 85 SER A C 1
ATOM 577 O O . SER A 1 85 ? 3.094 0.020 5.379 1.00 79.56 85 SER A O 1
ATOM 579 N N . VAL A 1 86 ? 1.842 0.141 7.239 1.00 75.56 86 VAL A N 1
ATOM 580 C CA . VAL A 1 86 ? 1.780 -1.321 7.455 1.00 75.56 86 VAL A CA 1
ATOM 581 C C . VAL A 1 86 ? 1.092 -2.010 6.269 1.00 75.56 86 VAL A C 1
ATOM 583 O O . VAL A 1 86 ? 1.498 -3.104 5.877 1.00 75.56 86 VAL A O 1
ATOM 586 N N . ALA A 1 87 ? 0.152 -1.325 5.603 1.00 79.25 87 ALA A N 1
ATOM 587 C CA . ALA A 1 87 ? -0.509 -1.824 4.396 1.00 79.25 87 ALA A CA 1
ATOM 588 C C . ALA A 1 87 ? 0.456 -2.096 3.218 1.00 79.25 87 ALA A C 1
ATOM 590 O O . ALA A 1 87 ? 0.160 -2.944 2.372 1.00 79.25 87 ALA A O 1
ATOM 591 N N . LYS A 1 88 ? 1.610 -1.405 3.159 1.00 74.75 88 LYS A N 1
ATOM 592 C CA . LYS A 1 88 ? 2.601 -1.545 2.075 1.00 74.75 88 LYS A CA 1
ATOM 593 C C . LYS A 1 88 ? 3.363 -2.869 2.175 1.00 74.75 88 LYS A C 1
ATOM 595 O O . LYS A 1 88 ? 3.354 -3.655 1.231 1.00 74.75 88 LYS A O 1
ATOM 600 N N . ALA A 1 89 ? 4.001 -3.107 3.323 1.00 58.00 89 ALA A N 1
ATOM 601 C CA . ALA A 1 89 ? 4.953 -4.203 3.499 1.00 58.00 89 ALA A CA 1
ATOM 602 C C . ALA A 1 89 ? 4.318 -5.509 4.001 1.00 58.00 89 ALA A C 1
ATOM 604 O O . ALA A 1 89 ? 4.809 -6.578 3.654 1.00 58.00 89 ALA A O 1
ATOM 605 N N . LYS A 1 90 ? 3.254 -5.453 4.820 1.00 55.41 90 LYS A N 1
ATOM 606 C CA . LYS A 1 90 ? 2.841 -6.617 5.625 1.00 55.41 90 LYS A CA 1
ATOM 607 C C . LYS A 1 90 ? 1.497 -7.263 5.286 1.00 55.41 90 LYS A C 1
ATOM 609 O O . LYS A 1 90 ? 1.274 -8.368 5.764 1.00 55.41 90 LYS A O 1
ATOM 614 N N . THR A 1 91 ? 0.621 -6.665 4.473 1.00 55.62 91 THR A N 1
ATOM 615 C CA . THR A 1 91 ? -0.747 -7.225 4.356 1.00 55.62 91 THR A CA 1
ATOM 616 C C . THR A 1 91 ? -1.391 -7.232 2.977 1.00 55.62 91 THR A C 1
ATOM 618 O O . THR A 1 91 ? -2.173 -8.143 2.724 1.00 55.62 91 THR A O 1
ATOM 621 N N . VAL A 1 92 ? -1.096 -6.293 2.069 1.00 65.06 92 VAL A N 1
ATOM 622 C CA . VAL A 1 92 ? -1.839 -6.245 0.792 1.00 65.06 92 VAL A CA 1
ATOM 623 C C . VAL A 1 92 ? -0.927 -6.062 -0.411 1.00 65.06 92 VAL A C 1
ATOM 625 O O . VAL A 1 92 ? -0.829 -6.976 -1.221 1.00 65.06 92 VAL A O 1
ATOM 628 N N . ALA A 1 93 ? -0.221 -4.937 -0.533 1.00 79.19 93 ALA A N 1
ATOM 629 C CA . ALA A 1 93 ? 0.469 -4.615 -1.785 1.00 79.19 93 ALA A CA 1
ATOM 630 C C . ALA A 1 93 ? 1.588 -5.618 -2.127 1.00 79.19 93 ALA A C 1
ATOM 632 O O . ALA A 1 93 ? 1.557 -6.229 -3.193 1.00 79.19 93 ALA A O 1
ATOM 633 N N . ALA A 1 94 ? 2.531 -5.853 -1.206 1.00 85.06 94 ALA A N 1
ATOM 634 C CA . ALA A 1 94 ? 3.636 -6.782 -1.446 1.00 85.06 94 ALA A CA 1
ATOM 635 C C . ALA A 1 94 ? 3.166 -8.229 -1.668 1.00 85.06 94 ALA A C 1
ATOM 637 O O . ALA A 1 94 ? 3.577 -8.874 -2.629 1.00 85.06 94 ALA A O 1
ATOM 638 N N . VAL A 1 95 ? 2.254 -8.726 -0.826 1.00 89.31 95 VAL A N 1
ATOM 639 C CA . VAL A 1 95 ? 1.713 -10.091 -0.944 1.00 89.31 95 VAL A CA 1
ATOM 640 C C . VAL A 1 95 ? 0.958 -10.276 -2.260 1.00 89.31 95 VAL A C 1
ATOM 642 O O . VAL A 1 95 ? 1.116 -11.309 -2.906 1.00 89.31 95 VAL A O 1
ATOM 645 N N . VAL A 1 96 ? 0.158 -9.292 -2.682 1.00 89.44 96 VAL A N 1
ATOM 646 C CA . VAL A 1 96 ? -0.564 -9.347 -3.961 1.00 89.44 96 VAL A CA 1
ATOM 647 C C . VAL A 1 96 ? 0.418 -9.392 -5.127 1.00 89.44 96 VAL A C 1
ATOM 649 O O . VAL A 1 96 ? 0.306 -10.296 -5.951 1.00 89.44 96 VAL A O 1
ATOM 652 N N . VAL A 1 97 ? 1.411 -8.498 -5.172 1.00 91.25 97 VAL A N 1
ATOM 653 C CA . VAL A 1 97 ? 2.414 -8.481 -6.253 1.00 91.25 97 VAL A CA 1
ATOM 654 C C . VAL A 1 97 ? 3.182 -9.803 -6.312 1.00 91.25 97 VAL A C 1
ATOM 656 O O . VAL A 1 97 ? 3.286 -10.398 -7.382 1.00 91.25 97 VAL A O 1
ATOM 659 N N . LEU A 1 98 ? 3.650 -10.318 -5.170 1.00 93.31 98 LEU A N 1
ATOM 660 C CA . LEU A 1 98 ? 4.374 -11.591 -5.113 1.00 93.31 98 LEU A CA 1
ATOM 661 C C . LEU A 1 98 ? 3.497 -12.782 -5.528 1.00 93.31 98 LEU A C 1
ATOM 663 O O . LEU A 1 98 ? 3.971 -13.676 -6.223 1.00 93.31 98 LEU A O 1
ATOM 667 N N . ARG A 1 99 ? 2.207 -12.800 -5.163 1.00 94.12 99 ARG A N 1
ATOM 668 C CA . ARG A 1 99 ? 1.269 -13.852 -5.595 1.00 94.12 99 ARG A CA 1
ATOM 669 C C . ARG A 1 99 ? 0.942 -13.778 -7.084 1.00 94.12 99 ARG A C 1
ATOM 671 O O . ARG A 1 99 ? 0.774 -14.822 -7.706 1.00 94.12 99 ARG A O 1
ATOM 678 N N . LEU A 1 100 ? 0.824 -12.579 -7.649 1.00 94.25 100 LEU A N 1
ATOM 679 C CA . LEU A 1 100 ? 0.633 -12.395 -9.090 1.00 94.25 100 LEU A CA 1
ATOM 680 C C . LEU A 1 100 ? 1.869 -12.863 -9.860 1.00 94.25 100 LEU A C 1
ATOM 682 O O . LEU A 1 100 ? 1.727 -13.608 -10.828 1.00 94.25 100 LEU A O 1
ATOM 686 N N . ALA A 1 101 ? 3.063 -12.524 -9.371 1.00 95.88 101 ALA A N 1
ATOM 687 C CA . ALA A 1 101 ? 4.316 -12.999 -9.941 1.00 95.88 101 ALA A CA 1
ATOM 688 C C . ALA A 1 101 ? 4.457 -14.525 -9.864 1.00 95.88 101 ALA A C 1
ATOM 690 O O . ALA A 1 101 ? 4.775 -15.167 -10.859 1.00 95.88 101 ALA A O 1
ATOM 691 N N . ALA A 1 102 ? 4.129 -15.130 -8.718 1.00 96.56 102 ALA A N 1
ATOM 692 C CA . ALA A 1 102 ? 4.159 -16.584 -8.550 1.00 96.56 102 ALA A CA 1
ATOM 693 C C . ALA A 1 102 ? 3.203 -17.327 -9.502 1.00 96.56 102 ALA A C 1
ATOM 695 O O . ALA A 1 102 ? 3.425 -18.491 -9.818 1.00 96.56 102 ALA A O 1
ATOM 696 N N . ARG A 1 103 ? 2.138 -16.661 -9.963 1.00 97.44 103 ARG A N 1
ATOM 697 C CA . ARG A 1 103 ? 1.187 -17.189 -10.954 1.00 97.44 103 ARG A CA 1
ATOM 698 C C . ARG A 1 103 ? 1.572 -16.866 -12.400 1.00 97.44 103 ARG A C 1
ATOM 700 O O . ARG A 1 103 ? 0.811 -17.200 -13.299 1.00 97.44 103 ARG A O 1
ATOM 707 N N . GLY A 1 104 ? 2.696 -16.186 -12.624 1.00 96.00 104 GLY A N 1
ATOM 708 C CA . GLY A 1 104 ? 3.128 -15.751 -13.953 1.00 96.00 104 GLY A CA 1
ATOM 709 C C . GLY A 1 104 ? 2.272 -14.637 -14.563 1.00 96.00 104 GLY A C 1
ATOM 710 O O . GLY A 1 104 ? 2.345 -14.419 -15.764 1.00 96.00 104 GLY A O 1
ATOM 711 N N . VAL A 1 105 ? 1.455 -13.935 -13.765 1.00 96.12 105 VAL A N 1
ATOM 712 C CA . VAL A 1 105 ? 0.606 -12.830 -14.257 1.00 96.12 105 VAL A CA 1
ATOM 713 C C . VAL A 1 105 ? 1.436 -11.574 -14.557 1.00 96.12 105 VAL A C 1
ATOM 715 O O . VAL A 1 105 ? 1.061 -10.782 -15.413 1.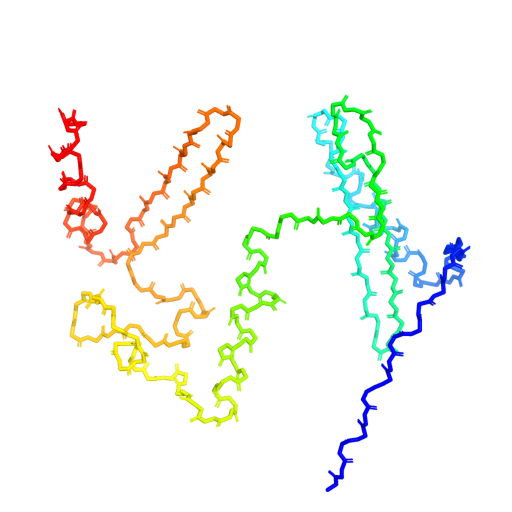00 96.12 105 VAL A O 1
ATOM 718 N N . LEU A 1 106 ? 2.555 -11.392 -13.853 1.00 95.00 106 LEU A N 1
ATOM 719 C CA . LEU A 1 106 ? 3.552 -10.347 -14.101 1.00 95.00 106 LEU A CA 1
ATOM 720 C C . LEU A 1 106 ? 4.950 -10.877 -13.767 1.00 95.00 106 LEU A C 1
ATOM 722 O O . LEU A 1 106 ? 5.087 -11.759 -12.918 1.00 95.00 106 LEU A O 1
ATOM 726 N N . GLY A 1 107 ? 5.991 -10.320 -14.370 1.00 95.75 107 GLY A N 1
ATOM 727 C CA . GLY A 1 107 ? 7.378 -10.521 -13.968 1.00 95.75 107 GLY A CA 1
ATOM 728 C C . GLY A 1 107 ? 7.818 -9.484 -12.934 1.00 95.75 107 GLY A C 1
ATOM 729 O O . GLY A 1 107 ? 7.532 -8.294 -13.049 1.00 95.75 107 GLY A O 1
ATOM 730 N N . LEU A 1 108 ? 8.572 -9.905 -11.911 1.00 95.56 108 LEU A N 1
ATOM 731 C CA . LEU A 1 108 ? 9.127 -8.969 -10.915 1.00 95.56 108 LEU A CA 1
ATOM 732 C C . LEU A 1 108 ? 10.180 -8.017 -11.497 1.00 95.56 108 LEU A C 1
ATOM 734 O O . LEU A 1 108 ? 10.480 -6.996 -10.879 1.00 95.56 108 LEU A O 1
ATOM 738 N N . HIS A 1 109 ? 10.724 -8.356 -12.663 1.00 95.31 109 HIS A N 1
ATOM 739 C CA . HIS A 1 109 ? 11.737 -7.587 -13.379 1.00 95.31 109 HIS A CA 1
ATOM 740 C C . HIS A 1 109 ? 11.189 -6.897 -14.632 1.00 95.31 109 HIS A C 1
ATOM 742 O O . HIS A 1 109 ? 11.965 -6.279 -15.356 1.00 95.31 109 HIS A O 1
ATOM 748 N N . ASP A 1 110 ? 9.878 -6.974 -14.870 1.00 94.25 110 ASP A N 1
ATOM 749 C CA . ASP A 1 110 ? 9.248 -6.272 -15.983 1.00 94.25 110 ASP A CA 1
ATOM 750 C C . ASP A 1 110 ? 9.302 -4.763 -15.751 1.00 94.25 110 ASP A C 1
ATOM 752 O O . ASP A 1 110 ? 9.269 -4.286 -14.614 1.00 94.25 110 ASP A O 1
ATOM 756 N N . ASP A 1 111 ? 9.342 -3.994 -16.833 1.00 92.62 111 ASP A N 1
ATOM 757 C CA . ASP A 1 111 ? 9.151 -2.551 -16.759 1.00 92.62 111 ASP A CA 1
ATOM 758 C C . ASP A 1 111 ? 7.699 -2.251 -16.356 1.00 92.62 111 ASP A C 1
ATOM 760 O O . ASP A 1 111 ? 6.761 -2.708 -17.013 1.00 92.62 111 ASP A O 1
ATOM 764 N N . VAL A 1 112 ? 7.483 -1.470 -15.290 1.00 89.81 112 VAL A N 1
ATOM 765 C CA . VAL A 1 112 ? 6.125 -1.201 -14.783 1.00 89.81 112 VAL A CA 1
ATOM 766 C C . VAL A 1 112 ? 5.210 -0.550 -15.827 1.00 89.81 112 VAL A C 1
ATOM 768 O O . VAL A 1 112 ? 3.993 -0.720 -15.759 1.00 89.81 112 VAL A O 1
ATOM 771 N N . ARG A 1 113 ? 5.773 0.147 -16.823 1.00 90.38 113 ARG A N 1
ATOM 772 C CA . ARG A 1 113 ? 5.014 0.771 -17.920 1.00 90.38 113 ARG A CA 1
ATOM 773 C C . ARG A 1 113 ? 4.340 -0.255 -18.834 1.00 90.38 113 ARG A C 1
ATOM 775 O O . ARG A 1 113 ? 3.355 0.073 -19.483 1.00 90.38 113 ARG A O 1
ATOM 782 N N . ALA A 1 114 ? 4.847 -1.487 -18.873 1.00 89.81 114 ALA A N 1
ATOM 783 C CA . ALA A 1 114 ? 4.208 -2.592 -19.584 1.00 89.81 114 ALA A CA 1
ATOM 784 C C . ALA A 1 114 ? 3.026 -3.191 -18.799 1.00 89.81 114 ALA A C 1
ATOM 786 O O . ALA A 1 114 ? 2.190 -3.879 -19.377 1.00 89.81 114 ALA A O 1
ATOM 787 N N . LEU A 1 115 ? 2.953 -2.934 -17.487 1.00 88.31 115 LEU A N 1
ATOM 788 C CA . LEU A 1 115 ? 1.953 -3.510 -16.585 1.00 88.31 115 LEU A CA 1
ATOM 789 C C . LEU A 1 115 ? 0.789 -2.553 -16.310 1.00 88.31 115 LEU A C 1
ATOM 791 O O . LEU A 1 115 ? -0.346 -2.990 -16.133 1.00 88.31 115 LEU A O 1
ATOM 795 N N . VAL A 1 116 ? 1.066 -1.248 -16.239 1.00 87.56 116 VAL A N 1
ATOM 796 C CA . VAL A 1 116 ? 0.071 -0.209 -15.953 1.00 87.56 116 VAL A CA 1
ATOM 797 C C . VAL A 1 116 ? 0.329 1.044 -16.796 1.00 87.56 116 VAL A C 1
ATOM 799 O O . VAL A 1 116 ? 1.488 1.416 -16.995 1.00 87.56 116 VAL A O 1
ATOM 802 N N . PRO A 1 117 ? -0.727 1.740 -17.261 1.00 84.44 117 PRO A N 1
ATOM 803 C CA . PRO A 1 117 ? -0.589 2.965 -18.042 1.00 84.44 117 PRO A CA 1
ATOM 804 C C . PRO A 1 117 ? -0.200 4.132 -17.124 1.00 84.44 117 PRO A C 1
ATOM 806 O O . PRO A 1 117 ? -1.040 4.923 -16.697 1.00 84.44 117 PRO A O 1
ATOM 809 N N . VAL A 1 118 ? 1.085 4.215 -16.782 1.00 81.88 118 VAL A N 1
ATOM 810 C CA . VAL A 1 118 ? 1.651 5.256 -15.921 1.00 81.88 118 VAL A CA 1
ATOM 811 C C . VAL A 1 118 ? 2.803 5.963 -16.624 1.00 81.88 118 VAL A C 1
ATOM 813 O O . VAL A 1 118 ? 3.666 5.335 -17.238 1.00 81.88 118 VAL A O 1
ATOM 816 N N . GLU A 1 119 ? 2.826 7.290 -16.523 1.00 77.81 119 GLU A N 1
ATOM 817 C CA . GLU A 1 119 ? 3.952 8.091 -16.990 1.00 77.81 119 GLU A CA 1
ATOM 818 C C . GLU A 1 119 ? 5.128 7.907 -16.022 1.00 77.81 119 GLU A C 1
ATOM 820 O O . GLU A 1 119 ? 5.067 8.332 -14.866 1.00 77.81 119 GLU A O 1
ATOM 825 N N . VAL A 1 120 ? 6.201 7.266 -16.494 1.00 77.00 120 VAL A N 1
ATOM 826 C CA . VAL A 1 120 ? 7.469 7.185 -15.764 1.00 77.00 120 VAL A CA 1
ATOM 827 C C . VAL A 1 120 ? 8.551 7.930 -16.548 1.00 77.00 120 VAL A C 1
ATOM 829 O O . VAL A 1 120 ? 8.802 7.577 -17.701 1.00 77.00 120 VAL A O 1
ATOM 832 N N . PRO A 1 121 ? 9.204 8.934 -15.944 1.00 70.94 121 PRO A N 1
ATOM 833 C CA . PRO A 1 121 ? 10.312 9.660 -16.556 1.00 70.94 121 PRO A CA 1
ATOM 834 C C . PRO A 1 121 ? 11.526 8.755 -16.804 1.00 70.94 121 PRO A C 1
ATOM 836 O O . PRO A 1 121 ? 11.903 7.976 -15.930 1.00 70.94 121 PRO A O 1
ATOM 839 N N . GLY A 1 122 ? 12.184 8.928 -17.953 1.00 75.00 122 GLY A N 1
ATOM 840 C CA . GLY A 1 122 ? 13.427 8.235 -18.308 1.00 75.00 122 GLY A CA 1
ATOM 841 C C . GLY A 1 122 ? 13.259 7.101 -19.324 1.00 75.00 122 GLY A C 1
ATOM 842 O O . GLY A 1 122 ? 12.154 6.754 -19.741 1.00 75.00 122 GLY A O 1
ATOM 843 N N . GLU A 1 123 ? 14.390 6.533 -19.746 1.00 79.06 123 GLU A N 1
ATOM 844 C CA . GLU A 1 123 ? 14.434 5.470 -20.762 1.00 79.06 123 GLU A CA 1
ATOM 845 C C . GLU A 1 123 ? 13.813 4.162 -20.256 1.00 79.06 123 GLU A C 1
ATOM 847 O O . GLU A 1 123 ? 13.115 3.473 -21.000 1.00 79.06 123 GLU A O 1
ATOM 852 N N . THR A 1 124 ? 13.996 3.852 -18.968 1.00 83.56 124 THR A N 1
ATOM 853 C CA . THR A 1 124 ? 13.468 2.653 -18.300 1.00 83.56 124 THR A CA 1
ATOM 854 C C . THR A 1 124 ? 12.614 3.021 -17.090 1.00 83.56 124 THR A C 1
ATOM 856 O O . THR A 1 124 ? 12.946 3.936 -16.334 1.00 83.56 124 THR A O 1
ATOM 859 N N . GLY A 1 125 ? 11.497 2.315 -16.912 1.00 85.44 125 GLY A N 1
ATOM 860 C CA . GLY A 1 125 ? 10.669 2.409 -15.716 1.00 85.44 125 GLY A CA 1
ATOM 861 C C . GLY A 1 125 ? 11.214 1.524 -14.590 1.00 85.44 125 GLY A C 1
ATOM 862 O O . GLY A 1 125 ? 12.000 0.609 -14.847 1.00 85.44 125 GLY A O 1
ATOM 863 N N . PRO A 1 126 ? 10.827 1.761 -13.321 1.00 89.19 126 PRO A N 1
ATOM 864 C CA . PRO A 1 126 ? 11.196 0.866 -12.241 1.00 89.19 126 PRO A CA 1
ATOM 865 C C . PRO A 1 126 ? 10.518 -0.491 -12.435 1.00 89.19 126 PRO A C 1
ATOM 867 O O . PRO A 1 126 ? 9.391 -0.585 -12.917 1.00 89.19 126 PRO A O 1
ATOM 870 N N . THR A 1 127 ? 11.189 -1.537 -11.986 1.00 92.38 127 THR A N 1
ATOM 871 C CA . THR A 1 127 ? 10.622 -2.885 -11.910 1.00 92.38 127 THR A CA 1
ATOM 872 C C . THR A 1 127 ? 9.760 -3.050 -10.654 1.00 92.38 127 THR A C 1
ATOM 874 O O . THR A 1 127 ? 10.032 -2.390 -9.640 1.00 92.38 127 THR A O 1
ATOM 877 N N . PRO A 1 128 ? 8.764 -3.959 -10.638 1.00 91.62 128 PRO A N 1
ATOM 878 C CA . PRO A 1 128 ? 8.045 -4.314 -9.417 1.00 91.62 128 PRO A CA 1
ATOM 879 C C . PRO A 1 128 ? 8.986 -4.674 -8.257 1.00 91.62 128 PRO A C 1
ATOM 881 O O . PRO A 1 128 ? 8.751 -4.245 -7.129 1.00 91.62 128 PRO A O 1
ATOM 884 N N . TRP A 1 129 ? 10.096 -5.371 -8.524 1.00 91.88 129 TRP A N 1
ATOM 885 C CA . TRP A 1 129 ? 11.139 -5.661 -7.536 1.00 91.88 129 TRP A CA 1
ATOM 886 C C . TRP A 1 129 ? 11.731 -4.394 -6.906 1.00 91.88 129 TRP A C 1
ATOM 888 O O . TRP A 1 129 ? 11.816 -4.277 -5.682 1.00 91.88 129 TRP A O 1
ATOM 898 N N . GLN A 1 130 ? 12.119 -3.417 -7.730 1.00 89.62 130 GLN A N 1
ATOM 899 C CA . GLN A 1 130 ? 12.648 -2.142 -7.246 1.00 89.62 130 GLN A CA 1
ATOM 900 C C . GLN A 1 130 ? 11.601 -1.368 -6.440 1.00 89.62 130 GLN A C 1
ATOM 902 O O . GLN A 1 130 ? 11.947 -0.790 -5.413 1.00 89.62 130 GLN A O 1
ATOM 907 N N . LEU A 1 131 ? 10.330 -1.381 -6.847 1.00 87.88 131 LEU A N 1
ATOM 908 C CA . LEU A 1 131 ? 9.254 -0.731 -6.093 1.00 87.88 131 LEU A CA 1
ATOM 909 C C . LEU A 1 131 ? 9.025 -1.396 -4.726 1.00 87.88 131 LEU A C 1
ATOM 911 O O . LEU A 1 131 ? 8.951 -0.696 -3.717 1.00 87.88 131 LEU A O 1
ATOM 915 N N . LEU A 1 132 ? 8.987 -2.732 -4.672 1.00 88.56 132 LEU A N 1
ATOM 916 C CA . LEU A 1 132 ? 8.843 -3.495 -3.425 1.00 88.56 132 LEU A CA 1
ATOM 917 C C . LEU A 1 132 ? 10.017 -3.279 -2.460 1.00 88.56 132 LEU A C 1
ATOM 919 O O . LEU A 1 132 ? 9.824 -3.269 -1.248 1.00 88.56 132 LEU A O 1
ATOM 923 N N . ALA A 1 133 ? 11.222 -3.081 -2.993 1.00 87.19 133 ALA A N 1
ATOM 924 C CA . ALA A 1 133 ? 12.439 -2.876 -2.213 1.00 87.19 133 ALA A CA 1
ATOM 925 C C . ALA A 1 133 ? 12.716 -1.402 -1.863 1.00 87.19 133 ALA A C 1
ATOM 927 O O . ALA A 1 133 ? 13.820 -1.091 -1.417 1.00 87.19 133 ALA A O 1
ATOM 928 N N . HIS A 1 134 ? 11.765 -0.487 -2.091 1.00 83.19 134 HIS A N 1
ATOM 929 C CA . HIS A 1 134 ? 11.972 0.958 -1.914 1.00 83.19 134 HIS A CA 1
ATOM 930 C C . HIS A 1 134 ? 13.165 1.521 -2.718 1.00 83.19 134 HIS A C 1
ATOM 932 O O . HIS A 1 134 ? 13.841 2.452 -2.293 1.00 83.19 134 HIS A O 1
ATOM 938 N N . ARG A 1 135 ? 13.422 0.962 -3.905 1.00 81.19 135 ARG A N 1
ATOM 939 C CA . ARG A 1 135 ? 14.470 1.386 -4.852 1.00 81.19 135 ARG A CA 1
ATOM 940 C C . ARG A 1 135 ? 13.915 2.033 -6.124 1.00 81.19 135 ARG A C 1
ATOM 942 O O . ARG A 1 135 ? 14.655 2.224 -7.087 1.00 81.19 135 ARG A O 1
ATOM 949 N N . GLY A 1 136 ? 12.619 2.342 -6.153 1.00 73.38 136 GLY A N 1
ATOM 950 C CA . GLY A 1 136 ? 12.031 3.161 -7.210 1.00 73.38 136 GLY A CA 1
ATOM 951 C C . GLY A 1 136 ? 12.599 4.583 -7.183 1.00 73.38 136 GLY A C 1
ATOM 952 O O . GLY A 1 136 ? 12.815 5.142 -6.110 1.00 73.38 136 GLY A O 1
ATOM 953 N N . ARG A 1 137 ? 12.845 5.168 -8.359 1.00 72.25 137 ARG A N 1
ATOM 954 C CA . ARG A 1 137 ? 13.193 6.593 -8.501 1.00 72.25 137 ARG A CA 1
ATOM 955 C C . ARG A 1 137 ? 11.915 7.437 -8.576 1.00 72.25 137 ARG A C 1
ATOM 957 O O . ARG A 1 137 ? 10.864 6.922 -8.950 1.00 72.25 137 ARG A O 1
ATOM 964 N N . GLY A 1 138 ? 12.006 8.717 -8.215 1.00 72.38 138 GLY A N 1
ATOM 965 C CA . GLY A 1 138 ? 10.889 9.663 -8.253 1.00 72.38 138 GLY A CA 1
ATOM 966 C C . GLY A 1 138 ? 10.834 10.489 -6.976 1.00 72.38 138 GLY A C 1
ATOM 967 O O . GLY A 1 138 ? 11.560 11.470 -6.836 1.00 72.38 138 GLY A O 1
ATOM 968 N N . PHE A 1 139 ? 9.999 10.089 -6.019 1.00 71.06 139 PHE A N 1
ATOM 969 C CA . PHE A 1 139 ? 9.829 10.842 -4.781 1.00 71.06 139 PHE A CA 1
ATOM 970 C C . PHE A 1 139 ? 9.522 9.964 -3.577 1.00 71.06 139 PHE A C 1
ATOM 972 O O . PHE A 1 139 ? 8.897 8.910 -3.688 1.00 71.06 139 PHE A O 1
ATOM 979 N N . GLN A 1 140 ? 9.906 10.456 -2.408 1.00 75.50 140 GLN A N 1
ATOM 980 C CA . GLN A 1 140 ? 9.407 9.980 -1.130 1.00 75.50 140 GLN A CA 1
ATOM 981 C C . GLN A 1 140 ? 8.388 10.985 -0.618 1.00 75.50 140 GLN A C 1
ATOM 983 O O . GLN A 1 140 ? 8.562 12.193 -0.765 1.00 75.50 140 GLN A O 1
ATOM 988 N N . GLY A 1 141 ? 7.303 10.503 -0.023 1.00 77.75 141 GLY A N 1
ATOM 989 C CA . GLY A 1 141 ? 6.277 11.401 0.467 1.00 77.75 141 GLY A CA 1
ATOM 990 C C . GLY A 1 141 ? 5.480 10.860 1.633 1.00 77.75 141 GLY A C 1
ATOM 991 O O . GLY A 1 141 ? 5.331 9.649 1.810 1.00 77.75 141 GLY A O 1
ATOM 992 N N . GLN A 1 142 ? 4.940 11.788 2.410 1.00 79.81 142 GLN A N 1
ATOM 993 C CA . GLN A 1 142 ? 3.961 11.526 3.447 1.00 79.81 142 GLN A CA 1
ATOM 994 C C . GLN A 1 142 ? 2.782 12.469 3.252 1.00 79.81 142 GLN A C 1
ATOM 996 O O . GLN A 1 142 ? 2.953 13.676 3.116 1.00 79.81 142 GLN A O 1
ATOM 1001 N N . VAL A 1 143 ? 1.577 11.910 3.269 1.00 81.94 143 VAL A N 1
ATOM 1002 C CA . VAL A 1 143 ? 0.338 12.684 3.277 1.00 81.94 143 VAL A CA 1
ATOM 1003 C C . VAL A 1 143 ? -0.373 12.405 4.587 1.00 81.94 143 VAL A C 1
ATOM 1005 O O . VAL A 1 143 ? -0.532 11.249 4.984 1.00 81.94 143 VAL A O 1
ATOM 1008 N N . ARG A 1 144 ? -0.800 13.469 5.259 1.00 80.88 144 ARG A N 1
ATOM 1009 C CA . ARG A 1 144 ? -1.654 13.413 6.435 1.00 80.88 144 ARG A CA 1
ATOM 1010 C C . ARG A 1 144 ? -2.960 14.119 6.122 1.00 80.88 144 ARG A C 1
ATOM 1012 O O . ARG A 1 144 ? -2.977 15.302 5.805 1.00 80.88 144 ARG A O 1
ATOM 1019 N N . TRP A 1 145 ? -4.047 13.367 6.200 1.00 83.12 145 TRP A N 1
ATOM 1020 C CA . TRP A 1 145 ? -5.401 13.869 6.011 1.00 83.12 145 TRP A CA 1
ATOM 1021 C C . TRP A 1 145 ? -6.041 14.159 7.370 1.00 83.12 145 TRP A C 1
ATOM 1023 O O . TRP A 1 145 ? -5.899 13.375 8.309 1.00 83.12 145 TRP A O 1
ATOM 1033 N N . TYR A 1 146 ? -6.759 15.273 7.459 1.00 82.56 146 TYR A N 1
ATOM 1034 C CA . TYR A 1 146 ? -7.452 15.751 8.648 1.00 82.56 146 TYR A CA 1
ATOM 1035 C C . TYR A 1 146 ? -8.947 15.907 8.319 1.00 82.56 146 TYR A C 1
ATOM 1037 O O . TYR A 1 146 ? -9.394 16.990 7.938 1.00 82.56 146 TYR A O 1
ATOM 1045 N N . PRO A 1 147 ? -9.757 14.837 8.458 1.00 78.75 147 PRO A N 1
ATOM 1046 C CA . PRO A 1 147 ? -11.152 14.844 8.016 1.00 78.75 147 PRO A CA 1
ATOM 1047 C C . PRO A 1 147 ? -12.005 15.929 8.678 1.00 78.75 147 PRO A C 1
ATOM 1049 O O . PRO A 1 147 ? -12.808 16.573 8.009 1.00 78.75 147 PRO A O 1
ATOM 1052 N N . ARG A 1 148 ? -11.815 16.155 9.987 1.00 80.69 148 ARG A N 1
ATOM 1053 C CA . ARG A 1 148 ? -12.590 17.142 10.759 1.00 80.69 148 ARG A CA 1
ATOM 1054 C C . ARG A 1 148 ? -12.395 18.569 10.255 1.00 80.69 148 ARG A C 1
ATOM 1056 O O . ARG A 1 148 ? -13.352 19.330 10.231 1.00 80.69 148 ARG A O 1
ATOM 1063 N N . SER A 1 149 ? -11.183 18.910 9.830 1.00 88.25 149 SER A N 1
ATOM 1064 C CA . SER A 1 149 ? -10.874 20.213 9.241 1.00 88.25 149 SER A CA 1
ATOM 1065 C C . SER A 1 149 ? -10.993 20.224 7.716 1.00 88.25 149 SER A C 1
ATOM 1067 O O . SER A 1 149 ? -10.723 21.252 7.106 1.00 88.25 149 SER A O 1
ATOM 1069 N N . ARG A 1 150 ? -11.386 19.101 7.092 1.00 87.81 150 ARG A N 1
ATOM 1070 C CA . ARG A 1 150 ? -11.417 18.911 5.630 1.00 87.81 150 ARG A CA 1
ATOM 1071 C C . ARG A 1 150 ? -10.106 19.328 4.944 1.00 87.81 150 ARG A C 1
ATOM 1073 O O . ARG A 1 150 ? -10.127 19.852 3.836 1.00 87.81 150 ARG A O 1
ATOM 1080 N N . GLY A 1 151 ? -8.974 19.101 5.610 1.00 84.75 151 GLY A N 1
ATOM 1081 C CA . GLY A 1 151 ? -7.654 19.534 5.150 1.00 84.75 151 GLY A CA 1
ATOM 1082 C C . GLY A 1 151 ? -6.665 18.383 4.996 1.00 84.75 151 GLY A C 1
ATOM 1083 O O . GLY A 1 151 ? -6.831 17.315 5.585 1.00 84.75 151 GLY A O 1
ATOM 1084 N N . ALA A 1 152 ? -5.596 18.616 4.237 1.00 86.69 152 ALA A N 1
ATOM 1085 C CA . ALA A 1 152 ? -4.484 17.683 4.081 1.00 86.69 152 ALA A CA 1
ATOM 1086 C C . ALA A 1 152 ? -3.148 18.424 4.151 1.00 86.69 152 ALA A C 1
ATOM 1088 O O . ALA A 1 152 ? -3.039 19.545 3.665 1.00 86.69 152 ALA A O 1
ATOM 1089 N N . ALA A 1 153 ? -2.125 17.766 4.686 1.00 85.62 153 ALA A N 1
ATOM 1090 C CA . ALA A 1 153 ? -0.735 18.171 4.532 1.00 85.62 153 ALA A CA 1
ATOM 1091 C C . ALA A 1 153 ? 0.010 17.076 3.767 1.00 85.62 153 ALA A C 1
ATOM 1093 O O . ALA A 1 153 ? -0.036 15.908 4.157 1.00 85.62 153 ALA A O 1
ATOM 1094 N N . ALA A 1 154 ? 0.689 17.442 2.684 1.00 84.19 154 ALA A N 1
ATOM 1095 C CA . ALA A 1 154 ? 1.535 16.543 1.912 1.00 84.19 154 ALA A CA 1
ATOM 1096 C C . ALA A 1 154 ? 2.973 17.066 1.926 1.00 84.19 154 ALA A C 1
ATOM 1098 O O . ALA A 1 154 ? 3.219 18.213 1.570 1.00 84.19 154 ALA A O 1
ATOM 1099 N N . VAL A 1 155 ? 3.915 16.214 2.319 1.00 82.12 155 VAL A N 1
ATOM 1100 C CA . VAL A 1 155 ? 5.353 16.459 2.196 1.00 82.12 155 VAL A CA 1
ATOM 1101 C C . VAL A 1 155 ? 5.869 15.518 1.124 1.00 82.12 155 VAL A C 1
ATOM 1103 O O . VAL A 1 155 ? 5.724 14.306 1.264 1.00 82.12 155 VAL A O 1
ATOM 1106 N N . LEU A 1 156 ? 6.438 16.067 0.053 1.00 81.75 156 LEU A N 1
ATOM 1107 C CA . LEU A 1 156 ? 7.005 15.317 -1.065 1.00 81.75 156 LEU A CA 1
ATOM 1108 C C . LEU A 1 156 ? 8.457 15.755 -1.254 1.00 81.75 156 LEU A C 1
ATOM 1110 O O . LEU A 1 156 ? 8.736 16.947 -1.353 1.00 81.75 156 LEU A O 1
ATOM 1114 N N . VAL A 1 157 ? 9.371 14.796 -1.321 1.00 78.19 157 VAL A N 1
ATOM 1115 C CA . VAL A 1 157 ? 10.810 15.020 -1.463 1.00 78.19 157 VAL A CA 1
ATOM 1116 C C . VAL A 1 157 ? 11.282 14.320 -2.726 1.00 78.19 157 VAL A C 1
ATOM 1118 O O . VAL A 1 157 ? 10.976 13.144 -2.927 1.00 78.19 157 VAL A O 1
ATOM 1121 N N . ASN A 1 158 ? 12.018 15.031 -3.582 1.00 80.81 158 ASN A N 1
ATOM 1122 C CA . ASN A 1 158 ? 12.688 14.422 -4.723 1.00 80.81 158 ASN A CA 1
ATOM 1123 C C . ASN A 1 158 ? 13.705 13.376 -4.245 1.00 80.81 158 ASN A C 1
ATOM 1125 O O . ASN A 1 158 ? 14.546 13.663 -3.394 1.00 80.81 158 ASN A O 1
ATOM 1129 N N . CYS A 1 159 ? 13.660 12.186 -4.837 1.00 75.44 159 CYS A N 1
ATOM 1130 C CA . CYS A 1 159 ? 14.631 11.123 -4.586 1.00 75.44 159 CYS A CA 1
ATOM 1131 C C . CYS A 1 159 ? 15.445 10.767 -5.836 1.00 75.44 159 CYS A C 1
ATOM 1133 O O . CYS A 1 159 ? 16.103 9.730 -5.862 1.00 75.44 159 CYS A O 1
ATOM 1135 N N . GLU A 1 160 ? 15.396 11.592 -6.884 1.00 76.88 160 GLU A N 1
ATOM 1136 C CA . GLU A 1 160 ? 16.218 11.449 -8.085 1.00 76.88 160 GLU A CA 1
ATOM 1137 C C . GLU A 1 160 ? 17.650 11.958 -7.814 1.00 76.88 160 GLU A C 1
ATOM 1139 O O . GLU A 1 160 ? 17.850 13.161 -7.617 1.00 76.88 160 GLU A O 1
ATOM 1144 N N . PRO A 1 161 ? 18.671 11.077 -7.811 1.00 75.31 161 PRO A N 1
ATOM 1145 C CA . PRO A 1 161 ? 20.057 11.482 -7.596 1.00 75.31 161 PRO A CA 1
ATOM 1146 C C . PRO A 1 161 ? 20.537 12.447 -8.684 1.00 75.31 161 PRO A C 1
ATOM 1148 O O . PRO A 1 161 ? 20.361 12.176 -9.870 1.00 75.31 161 PRO A O 1
ATOM 1151 N N . GLY A 1 162 ? 21.174 13.548 -8.278 1.00 82.56 162 GLY A N 1
ATOM 1152 C CA . GLY A 1 162 ? 21.736 14.545 -9.195 1.00 82.56 162 GLY A CA 1
ATOM 1153 C C . GLY A 1 162 ? 20.718 15.508 -9.816 1.00 82.56 162 GLY A C 1
ATOM 1154 O O . GLY A 1 162 ? 21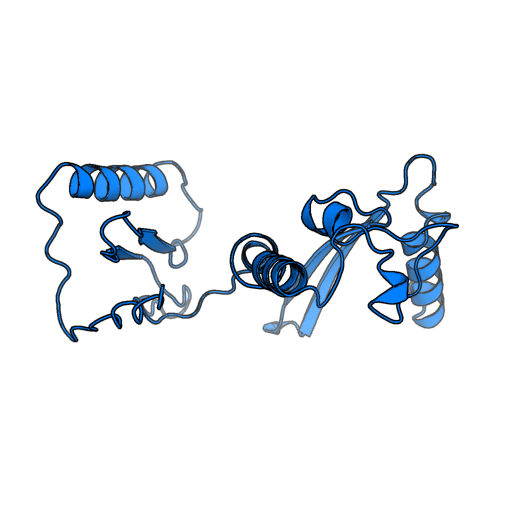.111 16.369 -10.597 1.00 82.56 162 GLY A O 1
ATOM 1155 N N . VAL A 1 163 ? 19.432 15.409 -9.464 1.00 83.69 163 VAL A N 1
ATOM 1156 C CA . VAL A 1 163 ? 18.376 16.293 -9.979 1.00 83.69 163 VAL A CA 1
ATOM 1157 C C . VAL A 1 163 ? 17.944 17.269 -8.883 1.00 83.69 163 VAL A C 1
ATOM 1159 O O . VAL A 1 163 ? 17.572 16.866 -7.782 1.00 83.69 163 VAL A O 1
ATOM 1162 N N . ALA A 1 164 ? 17.982 18.574 -9.163 1.00 85.31 164 ALA A N 1
ATOM 1163 C CA . ALA A 1 164 ? 17.472 19.585 -8.236 1.00 85.31 164 ALA A CA 1
ATOM 1164 C C . ALA A 1 164 ? 15.948 19.452 -8.059 1.00 85.31 164 ALA A C 1
ATOM 1166 O O . ALA A 1 164 ? 15.247 19.102 -9.005 1.00 85.31 164 ALA A O 1
ATOM 1167 N N . GLN A 1 165 ? 15.408 19.794 -6.881 1.00 82.31 165 GLN A N 1
ATOM 1168 C CA . GLN A 1 165 ? 13.968 19.669 -6.599 1.00 82.31 165 GLN A CA 1
ATOM 1169 C C . GLN A 1 165 ? 13.104 20.350 -7.672 1.00 82.31 165 GLN A C 1
ATOM 1171 O O . GLN A 1 165 ? 12.166 19.726 -8.156 1.00 82.31 165 GLN A O 1
ATOM 1176 N N . THR A 1 166 ? 13.436 21.574 -8.093 1.00 82.88 166 THR A N 1
ATOM 1177 C CA . THR A 1 166 ? 12.719 22.324 -9.146 1.00 82.88 166 THR A CA 1
ATOM 1178 C C . THR A 1 166 ? 12.768 21.642 -10.514 1.00 82.88 166 THR A C 1
ATOM 1180 O O . THR A 1 166 ? 11.823 21.744 -11.292 1.00 82.88 166 THR A O 1
ATOM 1183 N N . GLY A 1 167 ? 13.851 20.915 -10.790 1.00 81.25 167 GLY A N 1
ATOM 1184 C CA . GLY A 1 167 ? 14.051 20.131 -12.005 1.00 81.25 167 GLY A CA 1
ATOM 1185 C C . GLY A 1 167 ? 13.497 18.709 -11.928 1.00 81.25 167 GLY A C 1
ATOM 1186 O O . GLY A 1 167 ? 13.471 18.035 -12.950 1.00 81.25 167 GLY A O 1
ATOM 1187 N N . SER A 1 168 ? 13.040 18.245 -10.764 1.00 84.00 168 SER A N 1
ATOM 1188 C CA . SER A 1 168 ? 12.427 16.921 -10.609 1.00 84.00 168 SER A CA 1
ATOM 1189 C C . SER A 1 168 ? 10.992 16.902 -11.130 1.00 84.00 168 SER A C 1
ATOM 1191 O O . SER A 1 168 ? 10.331 17.937 -11.243 1.00 84.00 168 SER A O 1
ATOM 1193 N N . VAL A 1 169 ? 10.463 15.711 -11.401 1.00 79.25 169 VAL A N 1
ATOM 1194 C CA . VAL A 1 169 ? 9.065 15.554 -11.839 1.00 79.25 169 VAL A CA 1
ATOM 1195 C C . VAL A 1 169 ? 8.088 16.064 -10.788 1.00 79.25 169 VAL A C 1
ATOM 1197 O O . VAL A 1 169 ? 7.127 16.749 -11.131 1.00 79.25 169 VAL A O 1
ATOM 1200 N N . VAL A 1 170 ? 8.371 15.820 -9.506 1.00 80.88 170 VAL A N 1
ATOM 1201 C CA . VAL A 1 170 ? 7.567 16.360 -8.404 1.00 80.88 170 VAL A CA 1
ATOM 1202 C C . VAL A 1 170 ? 7.627 17.878 -8.361 1.00 80.88 170 VAL A C 1
ATOM 1204 O O . VAL A 1 170 ? 6.578 18.510 -8.293 1.00 80.88 170 VAL A O 1
ATOM 1207 N N . GLY A 1 171 ? 8.816 18.476 -8.447 1.00 84.00 171 GLY A N 1
ATOM 1208 C CA . GLY A 1 171 ? 8.946 19.933 -8.447 1.00 84.00 171 GLY A CA 1
ATOM 1209 C C . GLY A 1 171 ? 8.200 20.582 -9.605 1.00 84.00 171 GLY A C 1
ATOM 1210 O O . GLY A 1 171 ? 7.411 21.494 -9.376 1.00 84.00 171 GLY A O 1
ATOM 1211 N N . ARG A 1 172 ? 8.358 20.064 -10.829 1.00 86.56 172 ARG A N 1
ATOM 1212 C CA . ARG A 1 172 ? 7.637 20.580 -12.003 1.00 86.56 172 ARG A CA 1
ATOM 1213 C C . ARG A 1 172 ? 6.120 20.485 -11.845 1.00 86.56 172 ARG A C 1
ATOM 1215 O O . ARG A 1 172 ? 5.416 21.439 -12.162 1.00 86.56 172 ARG A O 1
ATOM 1222 N N . ARG A 1 173 ? 5.605 19.357 -11.342 1.00 85.56 173 ARG A N 1
ATOM 1223 C CA . ARG A 1 173 ? 4.161 19.173 -11.112 1.00 85.56 173 ARG A CA 1
ATOM 1224 C C . ARG A 1 173 ? 3.641 20.089 -10.001 1.00 85.56 173 ARG A C 1
ATOM 1226 O O . ARG A 1 173 ? 2.571 20.663 -10.171 1.00 85.56 173 ARG A O 1
ATOM 1233 N N . LEU A 1 174 ? 4.392 20.273 -8.912 1.00 85.75 174 LEU A N 1
ATOM 1234 C CA . LEU A 1 174 ? 4.021 21.194 -7.832 1.00 85.75 174 LEU A CA 1
ATOM 1235 C C . LEU A 1 174 ? 4.011 22.653 -8.294 1.00 85.75 174 LEU A C 1
ATOM 1237 O O . LEU A 1 174 ? 3.072 23.367 -7.969 1.00 85.75 174 LEU A O 1
ATOM 1241 N N . VAL A 1 175 ? 4.993 23.080 -9.092 1.00 88.19 175 VAL A N 1
ATOM 1242 C CA . VAL A 1 175 ? 5.018 24.430 -9.680 1.00 88.19 175 VAL A CA 1
ATOM 1243 C C . VAL A 1 175 ? 3.824 24.640 -10.612 1.00 88.19 175 VAL A C 1
ATOM 1245 O O . VAL A 1 175 ? 3.145 25.659 -10.519 1.00 88.19 175 VAL A O 1
ATOM 1248 N N . ALA A 1 176 ? 3.517 23.662 -11.469 1.00 87.62 176 ALA A N 1
ATOM 1249 C CA . ALA A 1 176 ? 2.355 23.734 -12.351 1.00 87.62 176 ALA A CA 1
ATOM 1250 C C . ALA A 1 176 ? 1.032 23.816 -11.564 1.00 87.62 176 ALA A C 1
ATOM 1252 O O . ALA A 1 176 ? 0.177 24.637 -11.885 1.00 87.62 176 ALA A O 1
ATOM 1253 N N . LEU A 1 177 ? 0.877 23.008 -10.509 1.00 88.06 177 LEU A N 1
ATOM 1254 C CA . LEU A 1 177 ? -0.291 23.057 -9.623 1.00 88.06 177 LEU A CA 1
ATOM 1255 C C . LEU A 1 177 ? -0.394 24.397 -8.890 1.00 88.06 177 LEU A C 1
ATOM 1257 O O . LEU A 1 177 ? -1.474 24.979 -8.838 1.00 88.06 177 LEU A O 1
ATOM 1261 N N . ALA A 1 178 ? 0.720 24.910 -8.367 1.00 88.44 178 ALA A N 1
ATOM 1262 C CA . ALA A 1 178 ? 0.756 26.203 -7.696 1.00 88.44 178 ALA A CA 1
ATOM 1263 C C . ALA A 1 178 ? 0.320 27.337 -8.633 1.00 88.44 178 ALA A C 1
ATOM 1265 O O . ALA A 1 178 ? -0.458 28.191 -8.222 1.00 88.44 178 ALA A O 1
ATOM 1266 N N . ALA A 1 179 ? 0.742 27.306 -9.901 1.00 91.06 179 ALA A N 1
ATOM 1267 C CA . ALA A 1 179 ? 0.310 28.278 -10.902 1.00 91.06 179 ALA A CA 1
ATOM 1268 C C . ALA A 1 179 ? -1.200 28.194 -11.191 1.00 91.06 179 ALA A C 1
ATOM 1270 O O . ALA A 1 179 ? -1.869 29.221 -11.240 1.00 91.06 179 ALA A O 1
ATOM 1271 N N . VAL A 1 180 ? -1.754 26.982 -11.328 1.00 93.62 180 VAL A N 1
ATOM 1272 C CA . VAL A 1 180 ? -3.200 26.770 -11.549 1.00 93.62 180 VAL A CA 1
ATOM 1273 C C . VAL A 1 180 ? -4.038 27.278 -10.375 1.00 93.62 180 VAL A C 1
ATOM 1275 O O . VAL A 1 180 ? -5.138 27.788 -10.577 1.00 93.62 180 VAL A O 1
ATOM 1278 N N . HIS A 1 181 ? -3.530 27.142 -9.151 1.00 90.69 181 HIS A N 1
ATOM 1279 C CA . HIS A 1 181 ? -4.267 27.481 -7.936 1.00 90.69 181 HIS A CA 1
ATOM 1280 C C . HIS A 1 181 ? -3.886 28.832 -7.313 1.00 90.69 181 HIS A C 1
ATOM 1282 O O . HIS A 1 181 ? -4.430 29.178 -6.265 1.00 90.69 181 HIS A O 1
ATOM 1288 N N . GLY A 1 182 ? -2.982 29.597 -7.935 1.00 90.19 182 GLY A N 1
ATOM 1289 C CA . GLY A 1 182 ? -2.528 30.891 -7.417 1.00 90.19 182 GLY A CA 1
ATOM 1290 C C . GLY A 1 182 ? -1.800 30.791 -6.073 1.00 90.19 182 GLY A C 1
ATOM 1291 O O . GLY A 1 182 ? -1.963 31.655 -5.220 1.00 90.19 182 GLY A O 1
ATOM 1292 N N . TRP A 1 183 ? -1.047 29.711 -5.850 1.00 82.69 183 TRP A N 1
ATOM 1293 C CA . TRP A 1 183 ? -0.259 29.497 -4.626 1.00 82.69 183 TRP A CA 1
ATOM 1294 C C . TRP A 1 183 ? 1.158 30.088 -4.695 1.00 82.69 183 TRP A C 1
ATOM 1296 O O . TRP A 1 183 ? 1.918 29.927 -3.741 1.00 82.69 183 TRP A O 1
ATOM 1306 N N . ALA A 1 184 ? 1.523 30.683 -5.834 1.00 63.47 184 ALA A N 1
ATOM 1307 C CA . ALA A 1 184 ? 2.831 31.279 -6.104 1.00 63.47 184 ALA A CA 1
ATOM 1308 C C . ALA A 1 184 ? 2.867 32.766 -5.732 1.00 63.47 184 ALA A C 1
ATOM 1310 O O . ALA A 1 184 ? 1.869 33.463 -6.020 1.00 63.47 184 ALA A O 1
#

Sequence (184 aa):
MPVGDPPRPVWVPGASVASPTGEVGRVVEDGAAGAVEDRHVPGGAAAVATVVLPGDGAVLVDVTGPADTVTGVAATPRTPFHLCSVAKAKTVAAVVVLRLAARGVLGLHDDVRALVPVEVPGETGPTPWQLLAHRGRGFQGQVRWYPRSRGAAAVLVNCEPGVAQTGSVVGRRLVALAAVHGWA

Secondary structure (DSSP, 8-state):
---PPPPPP---TT-------SHHHHHHHHHHHHHHHS---SSSPPPEEEEE--TTS--EEEEESBSSTTT-PBP-TT-----TTHIIIIISHHHHHHHHHHTTSS-TTS-HHHHS-----SSSPPPHHHHHTT--SSEEEEEEEEGGGTEEEEEEEE--TT--GGGSHHHHHHHHHHHHHT--

Foldseek 3Di:
DDDDDDDDDDDDPPDPPPQDPDPVSCCVVCVVVVVVVPDPPPAFDAKDWDWDQDPVRDIDIDIDGANDSVVRHGDDPPRDDDCVCVCLQPPDPVVPVVVCCVVVVDPQQDFVCVVDVDDDDDPTHDGVVCVSVVNGAAWDKDKDADVVVRDIDIDIGHPHPPADLCRGPNNVVVVVVCVVVVVD

Radius of gyration: 22.88 Å; chains: 1; bounding box: 39×65×53 Å